Protein AF-A0A212KR25-F1 (afdb_monomer_lite)

Foldseek 3Di:
DDDDDDPPPPDPPPDDDPDDPPPPPPDDDDDDDPDDPVVVVVVVVVLLLVLQVVLCVVQVPDPVCSVVLLVCLQAAEAEEEACLVCLVVVPQLVPDPLSVLVLVLLQNVQSNVVSNDVQTYWYAYQQALDTDGDNDSVVSVVVSRDSGHRHHWPQVSVVVVLVVLVVDPTAYEYEYEEAAFTARDPVRHRCVVVSLVVVVVCVVVVVSLLSYAYFYEYEYPPVVRVVSLVVVAPPGQRYHYHYRPVVVQVLQCVVVVNPDGQGSNLSSSCRRCVSVDVVSVCPNPDPDDDPPDDD

Secondary structure (DSSP, 8-state):
-PPPP-TT---TT------S-TTSS-----------HHHHHHHHHHHHHHHHHHHHHHTT--GGGHHHHGGGGGSEEEEEE--HHHHHHT--GGG-HHHHHHHHHHHHHHHHHHTT-TT-EEEEETTTTEEEEE-SHHHHHHHHTS---S---HHHHHHHHHHHHTT-SS-EEEEEEESS--BSSTT--BTHHHHHHHHHHHHTSHHHHHTEEEEEEE----HHHHHHHHHHTTSSTTEEEEE-HHHHHHHHHHHTTTSSPPPHHHHHHHHHHTTT-HHHHGGG-S---------

Sequence (295 aa):
MMSPLNIRDLDKNGEYPHGYFDDIDNIFETVPLIFDHEEDIKRNEEIKNQKLEKVVQMLGISPRYHNNLKDLWNYKIIALVDDFSFVERNINPSLDPSWSEIQEALILLLYLTHGLDETGLDIHLSSSNRTREMREESQLEGLFNDKGDKGLSLFPSIGSLLEQCERNEEPIILVIFTNRIPCLSEKKVPAGQAFNEYMKDREENLDLLKKLAFNFVVYSEDPNVLSYYRNLHGQFRGMNMREKYLCEKDEVERIFSGNRSLSKGDWLVKILLGGINRHINFIDAVPRTCSCVIS

pLDDT: mean 75.56, std 17.99, range [28.52, 95.31]

Structure (mmCIF, N/CA/C/O backbone):
data_AF-A0A212KR25-F1
#
_entry.id   AF-A0A212KR25-F1
#
loop_
_atom_site.group_PDB
_atom_site.id
_atom_site.type_symbol
_atom_site.label_atom_id
_atom_site.label_alt_id
_atom_site.label_comp_id
_atom_site.label_asym_id
_atom_site.label_entity_id
_atom_site.label_seq_id
_atom_site.pdbx_PDB_ins_code
_atom_site.Cartn_x
_atom_site.Cartn_y
_atom_site.Cartn_z
_atom_site.occupancy
_atom_site.B_iso_or_equiv
_atom_site.auth_seq_id
_atom_site.auth_comp_id
_atom_site.auth_asym_id
_atom_site.auth_atom_id
_atom_site.pdbx_PDB_model_num
ATOM 1 N N . MET A 1 1 ? -38.276 11.264 -3.694 1.00 33.84 1 MET A N 1
ATOM 2 C CA . MET A 1 1 ? -37.664 10.442 -4.759 1.00 33.84 1 MET A CA 1
ATOM 3 C C . MET A 1 1 ? -36.505 11.243 -5.318 1.00 33.84 1 MET A C 1
ATOM 5 O O . MET A 1 1 ? -36.750 12.206 -6.029 1.00 33.84 1 MET A O 1
ATOM 9 N N . MET A 1 2 ? -35.282 10.945 -4.883 1.00 28.81 2 MET A N 1
ATOM 10 C CA . MET A 1 2 ? -34.069 11.608 -5.370 1.00 28.81 2 MET A CA 1
ATOM 11 C C . MET A 1 2 ? -33.435 10.726 -6.443 1.00 28.81 2 MET A C 1
ATOM 13 O O . MET A 1 2 ? -33.265 9.526 -6.232 1.00 28.81 2 MET A O 1
ATOM 17 N N . SER A 1 3 ? -33.169 11.315 -7.605 1.00 28.52 3 SER A N 1
ATOM 18 C CA . SER A 1 3 ? -32.544 10.645 -8.746 1.00 28.52 3 SER A CA 1
ATOM 19 C C . SER A 1 3 ? -31.063 10.346 -8.464 1.00 28.52 3 SER A C 1
ATOM 21 O O . SER A 1 3 ? -30.426 11.133 -7.763 1.00 28.52 3 SER A O 1
ATOM 23 N N . PRO A 1 4 ? -30.486 9.260 -9.011 1.00 31.70 4 PRO A N 1
ATOM 24 C CA . PRO A 1 4 ? -29.066 8.964 -8.842 1.00 31.70 4 PRO A CA 1
ATOM 25 C C . PRO A 1 4 ? -28.204 9.987 -9.593 1.00 31.70 4 PRO A C 1
ATOM 27 O O . PRO A 1 4 ? -28.498 10.326 -10.741 1.00 31.70 4 PRO A O 1
ATOM 30 N N . LEU A 1 5 ? -27.133 10.451 -8.946 1.00 34.81 5 LEU A N 1
ATOM 31 C CA . LEU A 1 5 ? -26.099 11.296 -9.546 1.00 34.81 5 LEU A CA 1
ATOM 32 C C . LEU A 1 5 ? -25.396 10.545 -10.685 1.00 34.81 5 LEU A C 1
ATOM 34 O O . LEU A 1 5 ? -24.880 9.442 -10.509 1.00 34.81 5 LEU A O 1
ATOM 38 N N . ASN A 1 6 ? -25.404 11.157 -11.866 1.00 31.23 6 ASN A N 1
ATOM 39 C CA . ASN A 1 6 ? -24.790 10.642 -13.080 1.00 31.23 6 ASN A CA 1
ATOM 40 C C . ASN A 1 6 ? -23.316 11.079 -13.106 1.00 31.23 6 ASN A C 1
ATOM 42 O O . ASN A 1 6 ? -23.023 12.255 -13.300 1.00 31.23 6 ASN A O 1
ATOM 46 N N . ILE A 1 7 ? -22.388 10.141 -12.904 1.00 37.78 7 ILE A N 1
ATOM 47 C CA . ILE A 1 7 ? -20.927 10.371 -12.880 1.00 37.78 7 ILE A CA 1
ATOM 48 C C . ILE A 1 7 ? -20.393 10.500 -14.323 1.00 37.78 7 ILE A C 1
ATOM 50 O O . ILE A 1 7 ? -19.496 9.781 -14.756 1.00 37.78 7 ILE A O 1
ATOM 54 N N . ARG A 1 8 ? -21.015 11.362 -15.131 1.00 33.22 8 ARG A N 1
ATOM 55 C CA . ARG A 1 8 ? -20.575 11.653 -16.505 1.00 33.22 8 ARG A CA 1
ATOM 56 C C . ARG A 1 8 ? -20.294 13.123 -16.786 1.00 33.22 8 ARG A C 1
ATOM 58 O O . ARG A 1 8 ? -19.792 13.414 -17.865 1.00 33.22 8 ARG A O 1
ATOM 65 N N . ASP A 1 9 ? -20.478 13.997 -15.806 1.00 35.84 9 ASP A N 1
ATOM 66 C CA . ASP A 1 9 ? -20.075 15.397 -15.910 1.00 35.84 9 ASP A CA 1
ATOM 67 C C . ASP A 1 9 ? -18.806 15.628 -15.077 1.00 35.84 9 ASP A C 1
ATOM 69 O O . ASP A 1 9 ? -18.815 16.305 -14.054 1.00 35.84 9 ASP A O 1
ATOM 73 N N . LEU A 1 10 ? -17.703 15.002 -15.505 1.00 38.78 10 LEU A N 1
ATOM 74 C CA . LEU A 1 10 ? -16.368 15.493 -15.169 1.00 38.78 10 LEU A CA 1
ATOM 75 C C . LEU A 1 10 ? -16.131 16.733 -16.032 1.00 38.78 10 LEU A C 1
ATOM 77 O O . LEU A 1 10 ? -16.106 16.652 -17.264 1.00 38.78 10 LEU A O 1
ATOM 81 N N . ASP A 1 11 ? -16.035 17.879 -15.365 1.00 39.19 11 ASP A N 1
ATOM 82 C CA . ASP A 1 11 ? -15.763 19.173 -15.974 1.00 39.19 11 ASP A CA 1
ATOM 83 C C . ASP A 1 11 ? -14.474 19.113 -16.812 1.00 39.19 11 ASP A C 1
ATOM 85 O O . ASP A 1 11 ? -13.485 18.468 -16.456 1.00 39.19 11 ASP A O 1
ATOM 89 N N . LYS A 1 12 ? -14.490 19.801 -17.953 1.00 37.41 12 LYS A N 1
ATOM 90 C CA . LYS A 1 12 ? -13.453 19.784 -18.995 1.00 37.41 12 LYS A CA 1
ATOM 91 C C . LYS A 1 12 ? -12.136 20.451 -18.575 1.00 37.41 12 LYS A C 1
ATOM 93 O O . LYS A 1 12 ? -11.264 20.616 -19.424 1.00 37.41 12 LYS A O 1
ATOM 98 N N . ASN A 1 13 ? -11.981 20.803 -17.301 1.00 38.06 13 ASN A N 1
ATOM 99 C CA . ASN A 1 13 ? -10.850 21.574 -16.792 1.00 38.06 13 ASN A CA 1
ATOM 100 C C . ASN A 1 13 ? -10.003 20.855 -15.730 1.00 38.06 13 ASN A C 1
ATOM 102 O O . ASN A 1 13 ? -9.014 21.427 -15.297 1.00 38.06 13 ASN A O 1
ATOM 106 N N . GLY A 1 14 ? -10.308 19.608 -15.352 1.00 34.78 14 GLY A N 1
ATOM 107 C CA . GLY A 1 14 ? -9.376 18.795 -14.555 1.00 34.78 14 GLY A CA 1
ATOM 108 C C . GLY A 1 14 ? -9.025 19.340 -13.162 1.00 34.78 14 GLY A C 1
ATOM 109 O O . GLY A 1 14 ? -7.977 18.982 -12.635 1.00 34.78 14 GLY A O 1
ATOM 110 N N . GLU A 1 15 ? -9.876 20.170 -12.559 1.00 33.06 15 GLU A N 1
ATOM 111 C CA . GLU A 1 15 ? -9.710 20.628 -11.177 1.00 33.06 15 GLU A CA 1
ATOM 112 C C . GLU A 1 15 ? -10.686 19.885 -10.256 1.00 33.06 15 GLU A C 1
ATOM 114 O O . GLU A 1 15 ? -11.892 19.819 -10.515 1.00 33.06 15 GLU A O 1
ATOM 119 N N . TYR A 1 16 ? -10.154 19.302 -9.181 1.00 43.09 16 TYR A N 1
ATOM 120 C CA . TYR A 1 16 ? -10.958 18.757 -8.093 1.00 43.09 16 TYR A CA 1
ATOM 121 C C . TYR A 1 16 ? -11.584 19.909 -7.290 1.00 43.09 16 TYR A C 1
ATOM 123 O O . TYR A 1 16 ? -10.941 20.943 -7.096 1.00 43.09 16 TYR A O 1
ATOM 131 N N . PRO A 1 17 ? -12.826 19.767 -6.794 1.00 39.72 17 PRO A N 1
ATOM 132 C CA . PRO A 1 17 ? -13.468 20.814 -6.012 1.00 39.72 17 PRO A CA 1
ATOM 133 C C . PRO A 1 17 ? -12.779 20.958 -4.644 1.00 39.72 17 PRO A C 1
ATOM 135 O O . PRO A 1 17 ? -13.084 20.236 -3.696 1.00 39.72 17 PRO A O 1
ATOM 138 N N . HIS A 1 18 ? -11.859 21.918 -4.537 1.00 43.91 18 HIS A N 1
ATOM 139 C CA . HIS A 1 18 ? -11.323 22.413 -3.272 1.00 43.91 18 HIS A CA 1
ATOM 140 C C . HIS A 1 18 ? -12.436 23.131 -2.496 1.00 43.91 18 HIS A C 1
ATOM 142 O O . HIS A 1 18 ? -12.823 24.243 -2.851 1.00 43.91 18 HIS A O 1
ATOM 148 N N . GLY A 1 19 ? -12.980 22.502 -1.451 1.00 39.50 19 GLY A N 1
ATOM 149 C CA . GLY A 1 19 ? -13.949 23.190 -0.589 1.00 39.50 19 GLY A CA 1
ATOM 150 C C . GLY A 1 19 ? -14.683 22.371 0.473 1.00 39.50 19 GLY A C 1
ATOM 151 O O . GLY A 1 19 ? -15.621 22.895 1.056 1.00 39.50 19 GLY A O 1
ATOM 152 N N . TYR A 1 20 ? -14.310 21.115 0.736 1.00 43.53 20 TYR A N 1
ATOM 153 C CA . TYR A 1 20 ? -15.025 20.259 1.703 1.00 43.53 20 TYR A CA 1
ATOM 154 C C . TYR A 1 20 ? -14.330 20.096 3.069 1.00 43.53 20 TYR A C 1
ATOM 156 O O . TYR A 1 20 ? -14.787 19.296 3.883 1.00 43.53 20 TYR A O 1
ATOM 164 N N . PHE A 1 21 ? -13.239 20.822 3.334 1.00 48.41 21 PHE A N 1
ATOM 165 C CA . PHE A 1 21 ? -12.301 20.480 4.416 1.00 48.41 21 PHE A CA 1
ATOM 166 C C . PHE A 1 21 ? -12.407 21.320 5.701 1.00 48.41 21 PHE A C 1
ATOM 168 O O . PHE A 1 21 ? -11.844 20.912 6.709 1.00 48.41 21 PHE A O 1
ATOM 175 N N . ASP A 1 22 ? -13.174 22.412 5.725 1.00 44.78 22 ASP A N 1
ATOM 176 C CA . ASP A 1 22 ? -13.198 23.319 6.891 1.00 44.78 22 ASP A CA 1
ATOM 177 C C . ASP A 1 22 ? -14.145 22.874 8.033 1.00 44.78 22 ASP A C 1
ATOM 179 O O . ASP A 1 22 ? -14.126 23.450 9.121 1.00 44.78 22 ASP A O 1
ATOM 183 N N . ASP A 1 23 ? -14.963 21.834 7.831 1.00 45.88 23 ASP A N 1
ATOM 184 C CA . ASP A 1 23 ? -16.039 21.458 8.769 1.00 45.88 23 ASP A CA 1
ATOM 185 C C . ASP A 1 23 ? -15.675 20.346 9.777 1.00 45.88 23 ASP A C 1
ATOM 187 O O . ASP A 1 23 ? -16.522 19.939 10.578 1.00 45.88 23 ASP A O 1
ATOM 191 N N . ILE A 1 24 ? -14.442 19.823 9.773 1.00 50.44 24 ILE A N 1
ATOM 192 C CA . ILE A 1 24 ? -14.040 18.735 10.694 1.00 50.44 24 ILE A CA 1
ATOM 193 C C . ILE A 1 24 ? -13.494 19.270 12.033 1.00 50.44 24 ILE A C 1
ATOM 195 O O . ILE A 1 24 ? -13.623 18.591 13.052 1.00 50.44 24 ILE A O 1
ATOM 199 N N . ASP A 1 25 ? -12.999 20.509 12.074 1.00 46.12 25 ASP A N 1
ATOM 200 C CA . ASP A 1 25 ? -12.194 21.009 13.201 1.00 46.12 25 ASP A CA 1
ATOM 201 C C . ASP A 1 25 ? -12.978 21.758 14.299 1.00 46.12 25 ASP A C 1
ATOM 203 O O . ASP A 1 25 ? -12.400 22.156 15.309 1.00 46.12 25 ASP A O 1
ATOM 207 N N . ASN A 1 26 ? -14.294 21.957 14.151 1.00 42.78 26 ASN A N 1
ATOM 208 C CA . ASN A 1 26 ? -15.036 22.965 14.933 1.00 42.78 26 ASN A CA 1
ATOM 209 C C . ASN A 1 26 ? -16.017 22.434 15.996 1.00 42.78 26 ASN A C 1
ATOM 211 O O . ASN A 1 26 ? -17.037 23.056 16.297 1.00 42.78 26 ASN A O 1
ATOM 215 N N . ILE A 1 27 ? -15.720 21.299 16.618 1.00 47.97 27 ILE A N 1
ATOM 216 C CA . ILE A 1 27 ? -16.475 20.815 17.779 1.00 47.97 27 ILE A CA 1
ATOM 217 C C . ILE A 1 27 ? -15.454 20.637 18.886 1.00 47.97 27 ILE A C 1
ATOM 219 O O . ILE A 1 27 ? -14.656 19.744 18.718 1.00 47.97 27 ILE A O 1
ATOM 223 N N . PHE A 1 28 ? -15.434 21.469 19.937 1.00 47.16 28 PHE A N 1
ATOM 224 C CA . PHE A 1 28 ? -15.120 21.124 21.344 1.00 47.16 28 PHE A CA 1
ATOM 225 C C . PHE A 1 28 ? -14.917 22.409 22.178 1.00 47.16 28 PHE A C 1
ATOM 227 O O . PHE A 1 28 ? -13.830 22.979 22.220 1.00 47.16 28 PHE A O 1
ATOM 234 N N . GLU A 1 29 ? -15.956 22.831 22.908 1.00 42.91 29 GLU A N 1
ATOM 235 C CA . GLU A 1 29 ? -15.793 23.623 24.137 1.00 42.91 29 GLU A CA 1
ATOM 236 C C . GLU A 1 29 ? -15.745 22.681 25.350 1.00 42.91 29 GLU A C 1
ATOM 238 O O . GLU A 1 29 ? -16.431 21.658 25.413 1.00 42.91 29 GLU A O 1
ATOM 243 N N . THR A 1 30 ? -14.877 23.020 26.299 1.00 47.81 30 THR A N 1
ATOM 244 C CA . THR A 1 30 ? -14.411 22.192 27.412 1.00 47.81 30 THR A CA 1
ATOM 245 C C . THR A 1 30 ? -15.363 22.189 28.611 1.00 47.81 30 THR A C 1
ATOM 247 O O . THR A 1 30 ? -15.704 23.233 29.162 1.00 47.81 30 THR A O 1
ATOM 250 N N . VAL A 1 31 ? -15.700 20.991 29.106 1.00 38.19 31 VAL A N 1
ATOM 251 C CA . VAL A 1 31 ? -16.234 20.769 30.462 1.00 38.19 31 VAL A CA 1
ATOM 252 C C . VAL A 1 31 ? -15.488 19.581 31.078 1.00 38.19 31 VAL A C 1
ATOM 254 O O . VAL A 1 31 ? -15.421 18.528 30.444 1.00 38.19 31 VAL A O 1
ATOM 257 N N . PRO A 1 32 ? -14.914 19.703 32.289 1.00 47.53 32 PRO A N 1
ATOM 258 C CA . PRO A 1 32 ? -14.236 18.590 32.933 1.00 47.53 32 PRO A CA 1
ATOM 259 C C . PRO A 1 32 ? -15.280 17.680 33.589 1.00 47.53 32 PRO A C 1
ATOM 261 O O . PRO A 1 32 ? -15.985 18.097 34.509 1.00 47.53 32 PRO A O 1
ATOM 264 N N . LEU A 1 33 ? -15.379 16.437 33.124 1.00 45.69 33 LEU A N 1
ATOM 265 C CA . LEU A 1 33 ? -16.202 15.402 33.743 1.00 45.69 33 LEU A CA 1
ATOM 266 C C . LEU A 1 33 ? -15.310 14.242 34.182 1.00 45.69 33 LEU A C 1
ATOM 268 O O . LEU A 1 33 ? -14.328 13.895 33.535 1.00 45.69 33 LEU A O 1
ATOM 272 N N . ILE A 1 34 ? -15.639 13.688 35.341 1.00 54.91 34 ILE A N 1
ATOM 273 C CA . ILE A 1 34 ? -15.087 12.433 35.837 1.00 54.91 34 ILE A CA 1
ATOM 274 C C . ILE A 1 34 ? -15.781 11.350 35.004 1.00 54.91 34 ILE A C 1
ATOM 276 O O . ILE A 1 34 ? -16.976 11.133 35.189 1.00 54.91 34 ILE A O 1
ATOM 280 N N . PHE A 1 35 ? -15.074 10.771 34.031 1.00 53.97 35 PHE A N 1
ATOM 281 C CA . PHE A 1 35 ? -15.661 9.873 33.036 1.00 53.97 35 PHE A CA 1
ATOM 282 C C . PHE A 1 35 ? -15.619 8.401 33.464 1.00 53.97 35 PHE A C 1
ATOM 284 O O . PHE A 1 35 ? -14.642 7.925 34.049 1.00 53.97 35 PHE A O 1
ATOM 291 N N . ASP A 1 36 ? -16.707 7.694 33.160 1.00 67.75 36 ASP A N 1
ATOM 292 C CA . ASP A 1 36 ? -16.823 6.243 33.241 1.00 67.75 36 ASP A CA 1
ATOM 293 C C . ASP A 1 36 ? -16.069 5.631 32.047 1.00 67.75 36 ASP A C 1
ATOM 295 O O . ASP A 1 36 ? -16.408 5.879 30.888 1.00 67.75 36 ASP A O 1
ATOM 299 N N . HIS A 1 37 ? -15.006 4.870 32.316 1.00 74.81 37 HIS A N 1
ATOM 300 C CA . HIS A 1 37 ? -14.053 4.397 31.302 1.00 74.81 37 HIS A CA 1
ATOM 301 C C . HIS A 1 37 ? -14.739 3.597 30.170 1.00 74.81 37 HIS A C 1
ATOM 303 O O . HIS A 1 37 ? -14.262 3.585 29.032 1.00 74.81 37 HIS A O 1
ATOM 309 N N . GLU A 1 38 ? -15.865 2.934 30.447 1.00 80.75 38 GLU A N 1
ATOM 310 C CA . GLU A 1 38 ? -16.629 2.199 29.431 1.00 80.75 38 GLU A CA 1
ATOM 311 C C . GLU A 1 38 ? -17.385 3.111 28.454 1.00 80.75 38 GLU A C 1
ATOM 313 O O . GLU A 1 38 ? -17.518 2.770 27.274 1.00 80.75 38 GLU A O 1
ATOM 318 N N . GLU A 1 39 ? -17.881 4.263 28.915 1.00 82.56 39 GLU A N 1
ATOM 319 C CA . GLU A 1 39 ? -18.576 5.228 28.056 1.00 82.56 39 GLU A CA 1
ATOM 320 C C . GLU A 1 39 ? -17.598 5.911 27.097 1.00 82.56 39 GLU A C 1
ATOM 322 O O . GLU A 1 39 ? -17.909 6.071 25.915 1.00 82.56 39 GLU A O 1
ATOM 327 N N . ASP A 1 40 ? -16.384 6.215 27.563 1.00 82.31 40 ASP A N 1
ATOM 328 C CA . ASP A 1 40 ? -15.329 6.802 26.733 1.00 82.31 40 ASP A CA 1
ATOM 329 C C . ASP A 1 40 ? -14.859 5.850 25.629 1.00 82.31 40 ASP A C 1
ATOM 331 O O . ASP A 1 40 ? -14.688 6.268 24.482 1.00 82.31 40 ASP A O 1
ATOM 335 N N . ILE A 1 41 ? -14.693 4.556 25.937 1.00 83.62 41 ILE A N 1
ATOM 336 C CA . ILE A 1 41 ? -14.339 3.547 24.926 1.00 83.62 41 ILE A CA 1
ATOM 337 C C . ILE A 1 41 ? -15.416 3.492 23.839 1.00 83.62 41 ILE A C 1
ATOM 339 O O . ILE A 1 41 ? -15.096 3.600 22.655 1.00 83.62 41 ILE A O 1
ATOM 343 N N . LYS A 1 42 ? -16.693 3.377 24.228 1.00 86.88 42 LYS A N 1
ATOM 344 C CA . LYS A 1 42 ? -17.811 3.309 23.273 1.00 86.88 42 LYS A CA 1
ATOM 345 C C . LYS A 1 42 ? -17.902 4.563 22.414 1.00 86.88 42 LYS A C 1
ATOM 347 O O . LYS A 1 42 ? -18.065 4.464 21.200 1.00 86.88 42 LYS A O 1
ATOM 352 N N . ARG A 1 43 ? -17.753 5.739 23.027 1.00 86.88 43 ARG A N 1
ATOM 353 C CA . ARG A 1 43 ? -17.770 7.019 22.315 1.00 86.88 43 ARG A CA 1
ATOM 354 C C . ARG A 1 43 ? -16.632 7.111 21.299 1.00 86.88 43 ARG A C 1
ATOM 356 O O . ARG A 1 43 ? -16.861 7.532 20.167 1.00 86.88 43 ARG A O 1
ATOM 363 N N . ASN A 1 44 ? -15.426 6.690 21.673 1.00 85.12 44 ASN A N 1
ATOM 364 C CA . ASN A 1 44 ? -14.272 6.688 20.775 1.00 85.12 44 ASN A CA 1
ATOM 365 C C . ASN A 1 44 ? -14.455 5.713 19.605 1.00 85.12 44 ASN A C 1
ATOM 367 O O . ASN A 1 44 ? -14.137 6.055 18.465 1.00 85.12 44 ASN A O 1
ATOM 371 N N . GLU A 1 45 ? -15.002 4.521 19.851 1.00 85.88 45 GLU A N 1
ATOM 372 C CA . GLU A 1 45 ? -15.347 3.578 18.782 1.00 85.88 45 GLU A CA 1
ATOM 373 C C . GLU A 1 45 ? -16.407 4.147 17.835 1.00 85.88 45 GLU A C 1
ATOM 375 O O . GLU A 1 45 ? -16.297 3.990 16.619 1.00 85.88 45 GLU A O 1
ATOM 380 N N . GLU A 1 46 ? -17.426 4.828 18.356 1.00 89.19 46 GLU A N 1
ATOM 381 C CA . GLU A 1 46 ? -18.471 5.447 17.542 1.00 89.19 46 GLU A CA 1
ATOM 382 C C . GLU A 1 46 ? -17.909 6.554 16.641 1.00 89.19 46 GLU A C 1
ATOM 384 O O . GLU A 1 46 ? -18.191 6.568 15.441 1.00 89.19 46 GLU A O 1
ATOM 389 N N . ILE A 1 47 ? -17.022 7.405 17.168 1.00 87.50 47 ILE A N 1
ATOM 390 C CA . ILE A 1 47 ? -16.311 8.423 16.380 1.00 87.50 47 ILE A CA 1
ATOM 391 C C . ILE A 1 47 ? -15.472 7.768 15.273 1.00 87.50 47 ILE A C 1
ATOM 393 O O . ILE A 1 47 ? -15.551 8.186 14.115 1.00 87.50 47 ILE A O 1
ATOM 397 N N . LYS A 1 48 ? -14.702 6.718 15.592 1.00 86.88 48 LYS A N 1
ATOM 398 C CA . LYS A 1 48 ? -13.901 5.981 14.598 1.00 86.88 48 LYS A CA 1
ATOM 399 C C . LYS A 1 48 ? -14.771 5.349 13.512 1.00 86.88 48 LYS A C 1
ATOM 401 O O . LYS A 1 48 ? -14.432 5.431 12.334 1.00 86.88 48 LYS A O 1
ATOM 406 N N . ASN A 1 49 ? -15.909 4.760 13.881 1.00 89.06 49 ASN A N 1
ATOM 407 C CA . ASN A 1 49 ? -16.856 4.193 12.920 1.00 89.06 49 ASN A CA 1
ATOM 408 C C . ASN A 1 49 ? -17.430 5.272 11.990 1.00 89.06 49 ASN A C 1
ATOM 410 O O . ASN A 1 49 ? -17.450 5.071 10.780 1.00 89.06 49 ASN A O 1
ATOM 414 N N . GLN A 1 50 ? -17.831 6.429 12.524 1.00 90.19 50 GLN A N 1
ATOM 415 C CA . GLN A 1 50 ? -18.357 7.535 11.717 1.00 90.19 50 GLN A CA 1
ATOM 416 C C . GLN A 1 50 ? -17.310 8.093 10.742 1.00 90.19 50 GLN A C 1
ATOM 418 O O . GLN A 1 50 ? -17.630 8.359 9.581 1.00 90.19 50 GLN A O 1
ATOM 423 N N . LYS A 1 51 ? -16.054 8.255 11.187 1.00 88.81 51 LYS A N 1
ATOM 424 C CA . LYS A 1 51 ? -14.938 8.666 10.315 1.00 88.81 51 LYS A CA 1
ATOM 425 C C . LYS A 1 51 ? -14.721 7.649 9.190 1.00 88.81 51 LYS A C 1
ATOM 427 O O . LYS A 1 51 ? -14.693 8.027 8.018 1.00 88.81 51 LYS A O 1
ATOM 432 N N . LEU A 1 52 ? -14.655 6.361 9.534 1.00 90.00 52 LEU A N 1
ATOM 433 C CA . LEU A 1 52 ? -14.472 5.282 8.567 1.00 90.00 52 LEU A CA 1
ATOM 434 C C . LEU A 1 52 ? -15.620 5.216 7.548 1.00 90.00 52 LEU A C 1
ATOM 436 O O . LEU A 1 52 ? -15.360 5.093 6.355 1.00 90.00 52 LEU A O 1
ATOM 440 N N . GLU A 1 53 ? -16.876 5.341 7.982 1.00 91.06 53 GLU A N 1
ATOM 441 C CA . GLU A 1 53 ? -18.048 5.320 7.096 1.00 91.06 53 GLU A CA 1
ATOM 442 C C . GLU A 1 53 ? -18.021 6.443 6.054 1.00 91.06 53 GLU A C 1
ATOM 444 O O . GLU A 1 53 ? -18.291 6.189 4.876 1.00 91.06 53 GLU A O 1
ATOM 449 N N . LYS A 1 54 ? -17.652 7.668 6.454 1.00 90.31 54 LYS A N 1
ATOM 450 C CA . LYS A 1 54 ? -17.516 8.804 5.526 1.00 90.31 54 LYS A CA 1
ATOM 451 C C . LYS A 1 54 ? -16.487 8.510 4.435 1.00 90.31 54 LYS A C 1
ATOM 453 O O . LYS A 1 54 ? -16.770 8.675 3.249 1.00 90.31 54 LYS A O 1
ATOM 458 N N . VAL A 1 55 ? -15.313 8.024 4.832 1.00 90.06 55 VAL A N 1
ATOM 459 C CA . VAL A 1 55 ? -14.215 7.708 3.909 1.00 90.06 55 VAL A CA 1
ATOM 460 C C . VAL A 1 55 ? -14.573 6.541 2.990 1.00 90.06 55 VAL A C 1
ATOM 462 O O . VAL A 1 55 ? -14.323 6.582 1.789 1.00 90.06 55 VAL A O 1
ATOM 465 N N . VAL A 1 56 ? -15.233 5.519 3.526 1.00 91.31 56 VAL A N 1
ATOM 466 C CA . VAL A 1 56 ? -15.734 4.366 2.774 1.00 91.31 56 VAL A CA 1
ATOM 467 C C . VAL A 1 56 ? -16.717 4.773 1.677 1.00 91.31 56 VAL A C 1
ATOM 469 O O . VAL A 1 56 ? -16.624 4.268 0.555 1.00 91.31 56 VAL A O 1
ATOM 472 N N . GLN A 1 57 ? -17.639 5.691 1.977 1.00 91.06 57 GLN A N 1
ATOM 473 C CA . GLN A 1 57 ? -18.579 6.225 0.991 1.00 91.06 57 GLN A CA 1
ATOM 474 C C . GLN A 1 57 ? -17.855 7.051 -0.074 1.00 91.06 57 GLN A C 1
ATOM 476 O O . GLN A 1 57 ? -18.082 6.838 -1.265 1.00 91.06 57 GLN A O 1
ATOM 481 N N . MET A 1 58 ? -16.947 7.935 0.346 1.00 91.19 58 MET A N 1
ATOM 482 C CA . MET A 1 58 ? -16.154 8.783 -0.547 1.00 91.19 58 MET A CA 1
ATOM 483 C C . MET A 1 58 ? -15.311 7.962 -1.533 1.00 91.19 58 MET A C 1
ATOM 485 O O . MET A 1 58 ? -15.306 8.238 -2.729 1.00 91.19 58 MET A O 1
ATOM 489 N N . LEU A 1 59 ? -14.635 6.918 -1.047 1.00 91.56 59 LEU A N 1
ATOM 490 C CA . LEU A 1 59 ? -13.782 6.047 -1.860 1.00 91.56 59 LEU A CA 1
ATOM 491 C C . LEU A 1 59 ? -14.576 5.007 -2.673 1.00 91.56 59 LEU A C 1
ATOM 493 O O . LEU A 1 59 ? -13.987 4.233 -3.436 1.00 91.56 59 LEU A O 1
ATOM 497 N N . GLY A 1 60 ? -15.904 4.955 -2.516 1.00 91.25 60 GLY A N 1
ATOM 498 C CA . GLY A 1 60 ? -16.762 3.981 -3.188 1.00 91.25 60 GLY A CA 1
ATOM 499 C C . GLY A 1 60 ? -16.428 2.538 -2.804 1.00 91.25 60 GLY A C 1
ATOM 500 O O . GLY A 1 60 ? -16.426 1.654 -3.666 1.00 91.25 60 GLY A O 1
ATOM 501 N N . ILE A 1 61 ? -16.090 2.298 -1.533 1.00 91.12 61 ILE A N 1
ATOM 502 C CA . ILE A 1 61 ? -15.770 0.962 -1.024 1.00 91.12 61 ILE A CA 1
ATOM 503 C C . ILE A 1 61 ? -17.061 0.156 -0.851 1.00 91.12 61 ILE A C 1
ATOM 505 O O . ILE A 1 61 ? -18.002 0.566 -0.162 1.00 91.12 61 ILE A O 1
ATOM 509 N N . SER A 1 62 ? -17.086 -1.037 -1.444 1.00 89.56 62 SER A N 1
ATOM 510 C CA . SER A 1 62 ? -18.226 -1.946 -1.398 1.00 89.56 62 SER A CA 1
ATOM 511 C C . SER A 1 62 ? -18.618 -2.304 0.046 1.00 89.56 62 SER A C 1
ATOM 513 O O . SER A 1 62 ? -17.743 -2.682 0.833 1.00 89.56 62 SER A O 1
ATOM 515 N N . PRO A 1 63 ? -19.929 -2.349 0.376 1.00 87.00 63 PRO A N 1
ATOM 516 C CA . PRO A 1 63 ? -20.448 -2.733 1.698 1.00 87.00 63 PRO A CA 1
ATOM 517 C C . PRO A 1 63 ? -19.866 -4.014 2.295 1.00 87.00 63 PRO A C 1
ATOM 519 O O . PRO A 1 63 ? -19.678 -4.126 3.503 1.00 87.00 63 PRO A O 1
ATOM 522 N N . ARG A 1 64 ? -19.511 -4.981 1.444 1.00 85.75 64 ARG A N 1
ATOM 523 C CA . ARG A 1 64 ? -18.912 -6.252 1.875 1.00 85.75 64 ARG A CA 1
ATOM 524 C C . ARG A 1 64 ? -17.585 -6.106 2.628 1.00 85.75 64 ARG A C 1
ATOM 526 O O . ARG A 1 64 ? -17.209 -7.043 3.316 1.00 85.75 64 ARG A O 1
ATOM 533 N N . TYR A 1 65 ? -16.868 -4.994 2.456 1.00 88.50 65 TYR A N 1
ATOM 534 C CA . TYR A 1 65 ? -15.549 -4.776 3.054 1.00 88.50 65 TYR A CA 1
ATOM 535 C C . TYR A 1 65 ? -15.591 -3.942 4.335 1.00 88.50 65 TYR A C 1
ATOM 537 O O . TYR A 1 65 ? -14.582 -3.855 5.028 1.00 88.50 65 TYR A O 1
ATOM 545 N N . HIS A 1 66 ? -16.739 -3.347 4.675 1.00 88.38 66 HIS A N 1
ATOM 546 C CA . HIS A 1 66 ? -16.848 -2.371 5.768 1.00 88.38 66 HIS A CA 1
ATOM 547 C C . HIS A 1 66 ? -16.401 -2.951 7.110 1.00 88.38 66 HIS A C 1
ATOM 549 O O . HIS A 1 66 ? -15.625 -2.331 7.828 1.00 88.38 66 HIS A O 1
ATOM 555 N N . ASN A 1 6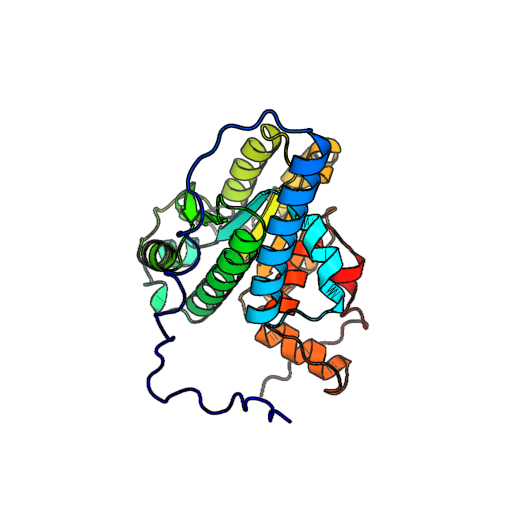7 ? -16.819 -4.181 7.415 1.00 87.12 67 ASN A N 1
ATOM 556 C CA . ASN A 1 67 ? -16.412 -4.846 8.653 1.00 87.12 67 ASN A CA 1
ATOM 557 C C . ASN A 1 67 ? -14.927 -5.218 8.657 1.00 87.12 67 ASN A C 1
ATOM 559 O O . ASN A 1 67 ? -14.293 -5.142 9.702 1.00 87.12 67 ASN A O 1
ATOM 563 N N . ASN A 1 68 ? -14.364 -5.591 7.505 1.00 90.62 68 ASN A N 1
ATOM 564 C CA . ASN A 1 68 ? -12.958 -5.979 7.419 1.00 90.62 68 ASN A CA 1
ATOM 565 C C . ASN A 1 68 ? -12.007 -4.786 7.544 1.00 90.62 68 ASN A C 1
ATOM 567 O O . ASN A 1 68 ? -10.879 -4.951 7.986 1.00 90.62 68 ASN A O 1
ATOM 571 N N . LEU A 1 69 ? -12.446 -3.578 7.186 1.00 91.06 69 LEU A N 1
ATOM 572 C CA . LEU A 1 69 ? -11.634 -2.372 7.353 1.00 91.06 69 LEU A CA 1
ATOM 573 C C . LEU A 1 69 ? -11.315 -2.062 8.818 1.00 91.06 69 LEU A C 1
ATOM 575 O O . LEU A 1 69 ? -10.277 -1.468 9.090 1.00 91.06 69 LEU A O 1
ATOM 579 N N . LYS A 1 70 ? -12.148 -2.514 9.762 1.00 90.31 70 LYS A N 1
ATOM 580 C CA . LYS A 1 70 ? -11.887 -2.367 11.202 1.00 90.31 70 LYS A CA 1
ATOM 581 C C . LYS A 1 70 ? -10.651 -3.143 11.656 1.00 90.31 70 LYS A C 1
ATOM 583 O O . LYS A 1 70 ? -10.021 -2.754 12.634 1.00 90.31 70 LYS A O 1
ATOM 588 N N . ASP A 1 71 ? -10.258 -4.187 10.919 1.00 89.38 71 ASP A N 1
ATOM 589 C CA . ASP A 1 71 ? -9.029 -4.934 11.199 1.00 89.38 71 ASP A CA 1
ATOM 590 C C . ASP A 1 71 ? -7.794 -4.021 11.107 1.00 89.38 71 ASP A C 1
ATOM 592 O O . ASP A 1 71 ? -6.820 -4.248 11.823 1.00 89.38 71 ASP A O 1
ATOM 596 N N . LEU A 1 72 ? -7.850 -2.965 10.281 1.00 91.00 72 LEU A N 1
ATOM 597 C CA . LEU A 1 72 ? -6.751 -2.018 10.069 1.00 91.00 72 LEU A CA 1
ATOM 598 C C . LEU A 1 72 ? -6.478 -1.108 11.269 1.00 91.00 72 LEU A C 1
ATOM 600 O O . LEU A 1 72 ? -5.374 -0.591 11.363 1.00 91.00 72 LEU A O 1
ATOM 604 N N . TRP A 1 73 ? -7.416 -0.943 12.210 1.00 89.00 73 TRP A N 1
ATOM 605 C CA . TRP A 1 73 ? -7.192 -0.113 13.406 1.00 89.00 73 TRP A CA 1
ATOM 606 C C . TRP A 1 73 ? -6.064 -0.619 14.307 1.00 89.00 73 TRP A C 1
ATOM 608 O O . TRP A 1 73 ? -5.583 0.123 15.155 1.00 89.00 73 TRP A O 1
ATOM 618 N N . ASN A 1 74 ? -5.663 -1.880 14.141 1.00 88.56 74 ASN A N 1
ATOM 619 C CA . ASN A 1 74 ? -4.592 -2.503 14.913 1.00 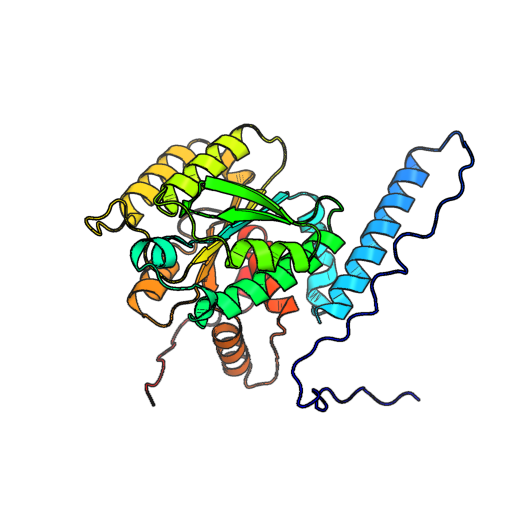88.56 74 ASN A CA 1
ATOM 620 C C . ASN A 1 74 ? -3.260 -2.539 14.153 1.00 88.56 74 ASN A C 1
ATOM 622 O O . ASN A 1 74 ? -2.354 -3.259 14.570 1.00 88.56 74 ASN A O 1
ATOM 626 N N . TYR A 1 75 ? -3.160 -1.852 13.012 1.00 90.69 75 TYR A N 1
ATOM 627 C CA . TYR A 1 75 ? -1.965 -1.854 12.180 1.00 90.69 75 TYR A CA 1
ATOM 628 C C . TYR A 1 75 ? -1.499 -0.437 11.891 1.00 90.69 75 TYR A C 1
ATOM 630 O O . TYR A 1 75 ? -2.269 0.411 11.446 1.00 90.69 75 TYR A O 1
ATOM 638 N N . LYS A 1 76 ? -0.192 -0.234 12.003 1.00 90.94 76 LYS A N 1
ATOM 639 C CA . LYS 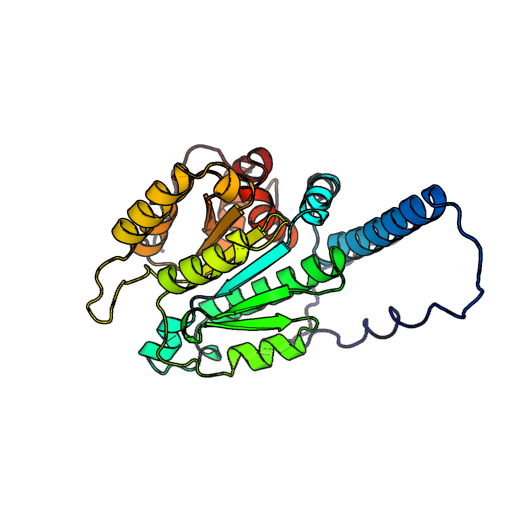A 1 76 ? 0.479 0.918 11.426 1.00 90.94 76 LYS A CA 1
ATOM 640 C C . LYS A 1 76 ? 0.677 0.696 9.926 1.00 90.94 76 LYS A C 1
ATOM 642 O O . LYS A 1 76 ? 1.282 -0.291 9.505 1.00 90.94 76 LYS A O 1
ATOM 647 N N . ILE A 1 77 ? 0.172 1.610 9.104 1.00 93.00 77 ILE A N 1
ATOM 648 C CA . ILE A 1 77 ? 0.281 1.524 7.643 1.00 93.00 77 ILE A CA 1
ATOM 649 C C . ILE A 1 77 ? 1.437 2.408 7.176 1.00 93.00 77 ILE A C 1
ATOM 651 O O . ILE A 1 77 ? 1.477 3.598 7.474 1.00 93.00 77 ILE A O 1
ATOM 655 N N . ILE A 1 78 ? 2.373 1.820 6.432 1.00 93.38 78 ILE A N 1
ATOM 656 C CA . ILE A 1 78 ? 3.541 2.511 5.878 1.00 93.38 78 ILE A CA 1
ATOM 657 C C . ILE A 1 78 ? 3.559 2.292 4.368 1.00 93.38 78 ILE A C 1
ATOM 659 O O . ILE A 1 78 ? 3.471 1.156 3.899 1.00 93.38 78 ILE A O 1
ATOM 663 N N . ALA A 1 79 ? 3.713 3.366 3.600 1.00 95.06 79 ALA A N 1
ATOM 664 C CA . ALA A 1 79 ? 3.952 3.299 2.167 1.00 95.06 79 ALA A CA 1
ATOM 665 C C . ALA A 1 79 ? 5.454 3.406 1.878 1.00 95.06 79 ALA A C 1
ATOM 667 O O . ALA A 1 79 ? 6.103 4.357 2.292 1.00 95.06 79 ALA A O 1
ATOM 668 N N . LEU A 1 80 ? 6.014 2.457 1.137 1.00 93.25 80 LEU A N 1
ATOM 669 C CA . LEU A 1 80 ? 7.370 2.506 0.597 1.00 93.25 80 LEU A CA 1
ATOM 670 C C . LEU A 1 80 ? 7.292 2.705 -0.912 1.00 93.25 80 LEU A C 1
ATOM 672 O O . LEU A 1 80 ? 6.707 1.884 -1.610 1.00 93.25 80 LEU A O 1
ATOM 676 N N . VAL A 1 81 ? 7.906 3.762 -1.428 1.00 91.31 81 VAL A N 1
ATOM 677 C CA . VAL A 1 81 ? 7.901 4.084 -2.857 1.00 91.31 81 VAL A CA 1
ATOM 678 C C . VAL A 1 81 ? 9.300 3.884 -3.441 1.00 91.31 81 VAL A C 1
ATOM 680 O O . VAL A 1 81 ? 10.265 4.505 -2.991 1.00 91.31 81 VAL A O 1
ATOM 683 N N . ASP A 1 82 ? 9.415 3.008 -4.443 1.00 87.75 82 ASP A N 1
ATOM 684 C CA . ASP A 1 82 ? 10.637 2.800 -5.231 1.00 87.75 82 ASP A CA 1
ATOM 685 C C . ASP A 1 82 ? 10.805 3.931 -6.252 1.00 87.75 82 ASP A C 1
ATOM 687 O O . ASP A 1 82 ? 10.323 3.871 -7.381 1.00 87.75 82 ASP A O 1
ATOM 691 N N . ASP A 1 83 ? 11.493 4.984 -5.830 1.00 81.44 83 ASP A N 1
ATOM 692 C CA . ASP A 1 83 ? 11.785 6.197 -6.593 1.00 81.44 83 ASP A CA 1
ATOM 693 C C . ASP A 1 83 ? 13.165 6.174 -7.280 1.00 81.44 83 ASP A C 1
ATOM 695 O O . ASP A 1 83 ? 13.547 7.096 -8.007 1.00 81.44 83 ASP A O 1
ATOM 699 N N . PHE A 1 84 ? 13.944 5.111 -7.088 1.00 71.38 84 PHE A N 1
ATOM 700 C CA . PHE A 1 84 ? 15.350 5.099 -7.481 1.00 71.38 84 PHE A CA 1
ATOM 701 C C . PHE A 1 84 ? 15.557 5.130 -9.007 1.00 71.38 84 PHE A C 1
ATOM 703 O O . PHE A 1 84 ? 16.582 5.632 -9.465 1.00 71.38 84 PHE A O 1
ATOM 710 N N . SER A 1 85 ? 14.603 4.682 -9.835 1.00 65.00 85 SER A N 1
ATOM 711 C CA . SER A 1 85 ? 14.716 4.839 -11.298 1.00 65.00 85 SER A CA 1
ATOM 712 C C . SER A 1 85 ? 14.742 6.300 -11.750 1.00 65.00 85 SER A C 1
ATOM 714 O O . SER A 1 85 ? 15.386 6.614 -12.754 1.00 65.00 85 SER A O 1
ATOM 716 N N . PHE A 1 86 ? 14.067 7.191 -11.025 1.00 63.06 86 PHE A N 1
ATOM 717 C CA . PHE A 1 86 ? 14.049 8.619 -11.338 1.00 63.06 86 PHE A CA 1
ATOM 718 C C . PHE A 1 86 ? 15.376 9.271 -10.984 1.00 63.06 86 PHE A C 1
ATOM 720 O O . PHE A 1 86 ? 15.917 10.042 -11.778 1.00 63.06 86 PHE A O 1
ATOM 727 N N . VAL A 1 87 ? 15.942 8.872 -9.845 1.00 60.25 87 VAL A N 1
ATOM 728 C CA . VAL A 1 87 ? 17.273 9.295 -9.409 1.00 60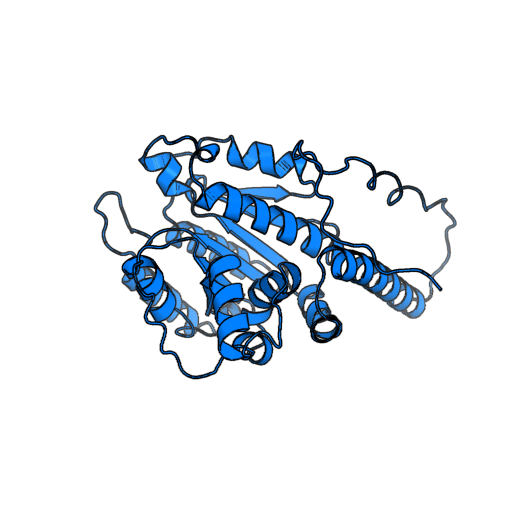.25 87 VAL A CA 1
ATOM 729 C C . VAL A 1 87 ? 18.349 8.810 -10.385 1.00 60.25 87 VAL A C 1
ATOM 731 O O . VAL A 1 87 ? 19.186 9.598 -10.821 1.00 60.25 87 VAL A O 1
ATOM 734 N N . GLU A 1 88 ? 18.309 7.536 -10.791 1.00 64.31 88 GLU A N 1
ATOM 735 C CA . GLU A 1 88 ? 19.296 6.946 -11.706 1.00 64.31 88 GLU A CA 1
ATOM 736 C C . GLU A 1 88 ? 19.271 7.611 -13.088 1.00 64.31 88 GLU A C 1
ATOM 738 O O . GLU A 1 88 ? 20.320 7.908 -13.663 1.00 64.31 88 GLU A O 1
ATOM 743 N N . ARG A 1 89 ? 18.073 7.864 -13.626 1.00 63.03 89 ARG A N 1
ATOM 744 C CA . ARG A 1 89 ? 17.902 8.423 -14.974 1.00 63.03 89 ARG A CA 1
ATOM 745 C C . ARG A 1 89 ? 17.875 9.955 -14.995 1.00 63.03 89 ARG A C 1
ATOM 747 O O . ARG A 1 89 ? 17.813 10.530 -16.079 1.00 63.03 89 ARG A O 1
ATOM 754 N N . ASN A 1 90 ? 17.913 10.611 -13.830 1.00 65.06 90 ASN A N 1
ATOM 755 C CA . ASN A 1 90 ? 17.694 12.054 -13.662 1.00 65.06 90 ASN A CA 1
ATOM 756 C C . ASN A 1 90 ? 16.428 12.546 -14.400 1.00 65.06 90 ASN A C 1
ATOM 758 O O . ASN A 1 90 ? 16.406 13.637 -14.977 1.00 65.06 90 ASN A O 1
ATOM 762 N N . ILE A 1 91 ? 15.387 11.711 -14.421 1.00 66.19 91 ILE A N 1
ATOM 763 C CA . ILE A 1 91 ? 14.105 12.013 -15.064 1.00 66.19 91 ILE A CA 1
ATOM 764 C C . ILE A 1 91 ? 13.229 12.737 -14.050 1.00 66.19 91 ILE A C 1
ATOM 766 O O . ILE A 1 91 ? 13.218 12.374 -12.876 1.00 66.19 91 ILE A O 1
ATOM 770 N N . ASN A 1 92 ? 12.499 13.758 -14.503 1.00 65.88 92 ASN A N 1
ATOM 771 C CA . ASN A 1 92 ? 11.455 14.364 -13.687 1.00 65.88 92 ASN A CA 1
ATOM 772 C C . ASN A 1 92 ? 10.333 13.330 -13.474 1.00 65.88 92 ASN A C 1
ATOM 774 O O . ASN A 1 92 ? 9.726 12.931 -14.473 1.00 65.88 92 ASN A O 1
ATOM 778 N N . PRO A 1 93 ? 10.053 12.901 -12.230 1.00 65.44 93 PRO A N 1
ATOM 779 C CA . PRO A 1 93 ? 9.032 11.895 -11.960 1.00 65.44 93 PRO A CA 1
ATOM 780 C C . PRO A 1 93 ? 7.653 12.256 -12.523 1.00 65.44 93 PRO A C 1
ATOM 782 O O . PRO A 1 93 ? 6.931 11.376 -12.975 1.00 65.44 93 PRO A O 1
ATOM 785 N N . SER A 1 94 ? 7.319 13.550 -12.612 1.00 66.56 94 SER A N 1
ATOM 786 C CA . SER A 1 94 ? 6.039 14.011 -13.170 1.00 66.56 94 SER A CA 1
ATOM 787 C C . SER A 1 94 ? 5.827 13.693 -14.657 1.00 66.56 94 SER A C 1
ATOM 789 O O . SER A 1 94 ? 4.719 13.851 -15.164 1.00 66.56 94 SER A O 1
ATOM 791 N N . LEU A 1 95 ? 6.871 13.256 -15.370 1.00 69.12 95 LEU A N 1
ATOM 792 C CA . LEU A 1 95 ? 6.799 12.866 -16.780 1.00 69.12 95 LEU A CA 1
ATOM 793 C C . LEU A 1 95 ? 6.585 11.358 -16.983 1.00 69.12 95 LEU A C 1
ATOM 795 O O . LEU A 1 95 ? 6.420 10.930 -18.125 1.00 69.12 95 LEU A O 1
ATOM 799 N N . ASP A 1 96 ? 6.613 10.550 -15.921 1.00 71.81 96 ASP A N 1
ATOM 800 C CA . ASP A 1 96 ? 6.375 9.106 -15.995 1.00 71.81 96 ASP A CA 1
ATOM 801 C C . ASP A 1 96 ? 4.915 8.788 -15.624 1.00 71.81 96 ASP A C 1
ATOM 803 O O . ASP A 1 96 ? 4.500 9.066 -14.497 1.00 71.81 96 ASP A O 1
ATOM 807 N N . PRO A 1 97 ? 4.121 8.185 -16.529 1.00 72.44 97 PRO A N 1
ATOM 808 C CA . PRO A 1 97 ? 2.730 7.822 -16.249 1.00 72.44 97 PRO A CA 1
ATOM 809 C C . PRO A 1 97 ? 2.566 6.885 -15.049 1.00 72.44 97 PRO A C 1
ATOM 811 O O . PRO A 1 97 ? 1.571 6.956 -14.340 1.00 72.44 97 PRO A O 1
ATOM 814 N N . SER A 1 98 ? 3.555 6.031 -14.777 1.00 77.81 98 SER A N 1
ATOM 815 C CA . SER A 1 98 ? 3.525 5.137 -13.613 1.00 77.81 98 SER A CA 1
ATOM 816 C C . SER A 1 98 ? 3.551 5.939 -12.310 1.00 77.81 98 SER A C 1
ATOM 818 O O . SER A 1 98 ? 3.036 5.499 -11.286 1.00 77.81 98 SER A O 1
ATOM 820 N N . TRP A 1 99 ? 4.170 7.120 -12.336 1.00 79.62 99 TRP A N 1
ATOM 821 C CA . TRP A 1 99 ? 4.326 7.975 -11.171 1.00 79.62 99 TRP A CA 1
ATOM 822 C C . TRP A 1 99 ? 3.055 8.736 -10.820 1.00 79.62 99 TRP A C 1
ATOM 824 O O . TRP A 1 99 ? 2.719 8.835 -9.644 1.00 79.62 99 TRP A O 1
ATOM 834 N N . SER A 1 100 ? 2.311 9.211 -11.822 1.00 82.44 100 SER A N 1
ATOM 835 C CA . SER A 1 100 ? 0.996 9.811 -11.580 1.00 82.44 100 SER A CA 1
ATOM 836 C C . SER A 1 100 ? 0.002 8.780 -11.042 1.00 82.44 100 SER A C 1
ATOM 838 O O . SER A 1 100 ? -0.773 9.093 -10.140 1.00 82.44 100 SER A O 1
ATOM 840 N N . GLU A 1 101 ? 0.063 7.532 -11.518 1.00 86.19 101 GLU A N 1
ATOM 841 C CA . GLU A 1 101 ? -0.747 6.439 -10.970 1.00 86.19 101 GLU A CA 1
ATOM 842 C C . GLU A 1 101 ? -0.356 6.099 -9.515 1.00 86.19 101 GLU A C 1
ATOM 844 O O . GLU A 1 101 ? -1.232 5.889 -8.673 1.00 86.19 101 GLU A O 1
ATOM 849 N N . ILE A 1 102 ? 0.944 6.091 -9.186 1.00 89.88 102 ILE A N 1
ATOM 850 C CA . ILE A 1 102 ? 1.421 5.926 -7.802 1.00 89.88 102 ILE A CA 1
ATOM 851 C C . ILE A 1 102 ? 0.948 7.086 -6.920 1.00 89.88 102 ILE A C 1
ATOM 853 O O . ILE A 1 102 ? 0.464 6.841 -5.816 1.00 89.88 102 ILE A O 1
ATOM 857 N N . GLN A 1 103 ? 1.055 8.331 -7.393 1.00 89.06 103 GLN A N 1
ATOM 858 C CA . GLN A 1 103 ? 0.569 9.514 -6.682 1.00 89.06 103 GLN A CA 1
ATOM 859 C C . GLN A 1 103 ? -0.920 9.401 -6.373 1.00 89.06 103 GLN A C 1
ATOM 861 O O . GLN A 1 103 ? -1.312 9.575 -5.221 1.00 89.06 103 GLN A O 1
ATOM 866 N N . GLU A 1 104 ? -1.736 9.044 -7.363 1.00 90.12 104 GLU A N 1
ATOM 867 C CA . GLU A 1 104 ? -3.163 8.827 -7.148 1.00 90.12 104 GLU A CA 1
ATOM 868 C C . GLU A 1 104 ? -3.414 7.747 -6.086 1.00 90.12 104 GLU A C 1
ATOM 870 O O . GLU A 1 104 ? -4.224 7.936 -5.179 1.00 90.12 104 GLU A O 1
ATOM 875 N N . ALA A 1 105 ? -2.691 6.628 -6.139 1.00 93.38 105 ALA A N 1
ATOM 876 C CA . ALA A 1 105 ? -2.846 5.575 -5.145 1.00 93.38 105 ALA A CA 1
ATOM 877 C C . ALA A 1 105 ? -2.417 6.006 -3.733 1.00 93.38 105 ALA A C 1
ATOM 879 O O . ALA A 1 105 ? -3.070 5.613 -2.7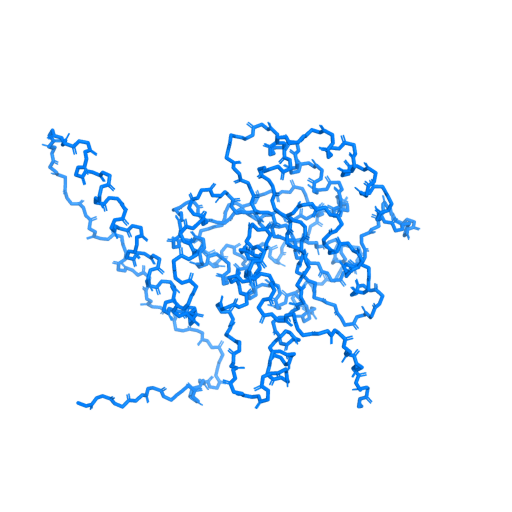66 1.00 93.38 105 ALA A O 1
ATOM 880 N N . LEU A 1 106 ? -1.366 6.822 -3.600 1.00 93.81 106 LEU A N 1
ATOM 881 C CA . LEU A 1 106 ? -0.947 7.389 -2.315 1.00 93.81 106 LEU A CA 1
ATOM 882 C C . LEU A 1 106 ? -1.972 8.382 -1.763 1.00 93.81 106 LEU A C 1
ATOM 884 O O . LEU A 1 106 ? -2.213 8.368 -0.561 1.00 93.81 106 LEU A O 1
ATOM 888 N N . ILE A 1 107 ? -2.609 9.187 -2.616 1.00 92.75 107 ILE A N 1
ATOM 889 C CA . ILE A 1 107 ? -3.697 10.094 -2.219 1.00 92.75 107 ILE A CA 1
ATOM 890 C C . ILE A 1 107 ? -4.876 9.289 -1.660 1.00 92.75 107 ILE A C 1
ATOM 892 O O . ILE A 1 107 ? -5.357 9.556 -0.561 1.00 92.75 107 ILE A O 1
ATOM 896 N N . LEU A 1 108 ? -5.309 8.246 -2.374 1.00 93.50 108 LEU A N 1
ATOM 897 C CA . LEU A 1 108 ? -6.389 7.372 -1.905 1.00 93.50 108 LEU A CA 1
ATOM 898 C C . LEU A 1 108 ? -6.018 6.661 -0.600 1.00 93.50 108 LEU A C 1
ATOM 900 O O . LEU A 1 108 ? -6.864 6.511 0.283 1.00 93.50 108 LEU A O 1
ATOM 904 N N . LEU A 1 109 ? -4.760 6.229 -0.478 1.00 94.81 109 LEU A N 1
ATOM 905 C CA . LEU A 1 109 ? -4.249 5.604 0.733 1.00 94.81 109 LEU A CA 1
ATOM 906 C C . LEU A 1 109 ? -4.258 6.581 1.910 1.00 94.81 109 LEU A C 1
ATOM 908 O O . LEU A 1 109 ? -4.753 6.210 2.966 1.00 94.81 109 LEU A O 1
ATOM 912 N N . LEU A 1 110 ? -3.792 7.816 1.711 1.00 93.50 110 LEU A N 1
ATOM 913 C CA . LEU A 1 110 ? -3.816 8.881 2.713 1.00 93.50 110 LEU A CA 1
ATOM 914 C C . LEU A 1 110 ? -5.244 9.167 3.193 1.00 93.50 110 LEU A C 1
ATOM 916 O O . LEU A 1 110 ? -5.492 9.241 4.394 1.00 93.50 110 LEU A O 1
ATOM 920 N N . TYR A 1 111 ? -6.204 9.262 2.271 1.00 91.19 111 TYR A N 1
ATOM 921 C CA . TYR A 1 111 ? -7.609 9.436 2.636 1.00 91.19 111 TYR A CA 1
ATOM 922 C C . TYR A 1 111 ? -8.144 8.275 3.474 1.00 91.19 111 TYR A C 1
ATOM 924 O O . TYR A 1 111 ? -8.878 8.493 4.440 1.00 91.19 111 TYR A O 1
ATOM 932 N N . LEU A 1 112 ? -7.775 7.041 3.123 1.00 91.81 112 LEU A N 1
ATOM 933 C CA . LEU A 1 112 ? -8.181 5.875 3.894 1.00 91.81 112 LEU A CA 1
ATOM 934 C C . LEU A 1 112 ? -7.536 5.846 5.280 1.00 91.81 112 LEU A C 1
ATOM 936 O O . LEU A 1 112 ? -8.241 5.591 6.255 1.00 91.81 112 LEU A O 1
ATOM 940 N N . THR A 1 113 ? -6.234 6.123 5.388 1.00 91.00 113 THR A N 1
ATOM 941 C CA . THR A 1 113 ? -5.543 6.123 6.683 1.00 91.00 113 THR A CA 1
ATOM 942 C C . THR A 1 113 ? -6.036 7.238 7.591 1.00 91.00 113 THR A C 1
ATOM 944 O O . THR A 1 113 ? -6.240 6.967 8.764 1.00 91.00 113 THR A O 1
ATOM 947 N N . HIS A 1 114 ? -6.368 8.419 7.065 1.00 87.44 114 HIS A N 1
ATOM 948 C CA . HIS A 1 114 ? -6.972 9.501 7.852 1.00 87.44 114 HIS A CA 1
ATOM 949 C C . HIS A 1 114 ? -8.333 9.112 8.469 1.00 87.44 114 HIS A C 1
ATOM 951 O O . HIS A 1 114 ? -8.719 9.585 9.538 1.00 87.44 114 HIS A O 1
ATOM 957 N N . GLY A 1 115 ? -9.074 8.210 7.815 1.00 85.00 115 GLY A N 1
ATOM 958 C CA . GLY A 1 115 ? -10.300 7.627 8.370 1.00 85.00 115 GLY A CA 1
ATOM 959 C C . GLY A 1 115 ? -10.065 6.579 9.465 1.00 85.00 115 GLY A C 1
ATOM 960 O O . GLY A 1 115 ? -11.001 6.248 10.196 1.00 85.00 115 GLY A O 1
ATOM 961 N N . LEU A 1 116 ? -8.848 6.039 9.569 1.00 85.56 116 LEU A N 1
ATOM 962 C CA . LEU A 1 116 ? -8.462 4.974 10.501 1.00 85.56 116 LEU A CA 1
ATOM 963 C C . LEU A 1 116 ? -7.669 5.504 11.704 1.00 85.56 116 LEU A C 1
ATOM 965 O O . LEU A 1 116 ? -7.871 5.016 12.817 1.00 85.56 116 LEU A O 1
ATOM 969 N N . ASP A 1 117 ? -6.799 6.485 11.473 1.00 77.19 117 ASP A N 1
ATOM 970 C CA . ASP A 1 117 ? -5.891 7.092 12.441 1.00 77.19 117 ASP A CA 1
ATOM 971 C C . ASP A 1 117 ? -5.679 8.588 12.133 1.00 77.19 117 ASP A C 1
ATOM 973 O O . ASP A 1 117 ? -5.647 9.015 10.980 1.00 77.19 117 ASP A O 1
ATOM 977 N N . GLU A 1 118 ? -5.514 9.393 13.178 1.00 73.94 118 GLU A N 1
ATOM 978 C CA . GLU A 1 118 ? -5.274 10.837 13.085 1.00 73.94 118 GLU A CA 1
ATOM 979 C C . GLU A 1 118 ? -3.817 11.170 12.729 1.00 73.94 118 GLU A C 1
ATOM 981 O O . GLU A 1 118 ? -3.528 12.294 12.318 1.00 73.94 118 GLU A O 1
ATOM 986 N N . THR A 1 119 ? -2.897 10.205 12.853 1.00 81.62 119 THR A N 1
ATOM 987 C CA . THR A 1 119 ? -1.475 10.404 12.519 1.00 81.62 119 THR A CA 1
ATOM 988 C C . THR A 1 119 ? -1.217 10.519 11.011 1.00 81.62 119 THR A C 1
ATOM 990 O O . THR A 1 119 ? -0.240 11.140 10.599 1.00 81.62 119 THR A O 1
ATOM 993 N N . GLY A 1 120 ? -2.123 10.009 10.170 1.00 86.69 120 GLY A N 1
ATOM 994 C CA . GLY A 1 120 ? -2.014 10.091 8.714 1.00 86.69 120 GLY A CA 1
ATOM 995 C C . GLY A 1 120 ? -1.311 8.883 8.086 1.00 86.69 120 GLY A C 1
ATOM 996 O O . GLY A 1 120 ? -1.634 7.737 8.392 1.00 86.69 120 GLY A O 1
ATOM 997 N N . LEU A 1 121 ? -0.429 9.120 7.114 1.00 92.69 121 LEU A N 1
ATOM 998 C CA . LEU A 1 121 ? 0.294 8.087 6.367 1.00 92.69 121 LEU A CA 1
ATOM 999 C C . LEU A 1 121 ? 1.802 8.341 6.408 1.00 92.69 121 LEU A C 1
ATOM 1001 O O . LEU A 1 121 ? 2.281 9.359 5.912 1.00 92.69 121 LEU A O 1
ATOM 1005 N N . ASP A 1 122 ? 2.560 7.363 6.897 1.00 92.56 122 ASP A N 1
ATOM 1006 C CA . ASP A 1 122 ? 4.016 7.376 6.784 1.00 92.56 122 ASP A CA 1
ATOM 1007 C C . ASP A 1 122 ? 4.439 6.944 5.378 1.00 92.56 122 ASP A C 1
ATOM 1009 O O . ASP A 1 122 ? 4.180 5.812 4.959 1.00 92.56 122 ASP A O 1
ATOM 1013 N N . ILE A 1 123 ? 5.131 7.827 4.656 1.00 92.62 123 ILE A N 1
ATOM 1014 C CA . ILE A 1 123 ? 5.672 7.540 3.326 1.00 92.62 123 ILE A CA 1
ATOM 1015 C C . ILE A 1 123 ? 7.192 7.548 3.358 1.00 92.62 123 ILE A C 1
ATOM 1017 O O . ILE A 1 123 ? 7.830 8.541 3.703 1.00 92.62 123 ILE A O 1
ATOM 1021 N N . HIS A 1 124 ? 7.775 6.432 2.947 1.00 90.62 124 HIS A N 1
ATOM 1022 C CA . HIS A 1 124 ? 9.200 6.217 2.829 1.00 90.62 124 HIS A CA 1
ATOM 1023 C C . HIS A 1 124 ? 9.610 6.172 1.357 1.00 90.62 124 HIS A C 1
ATOM 1025 O O . HIS A 1 124 ? 9.049 5.409 0.571 1.00 90.62 124 HIS A O 1
ATOM 1031 N N . LEU A 1 125 ? 10.615 6.957 0.978 1.00 87.25 125 LEU A N 1
ATOM 1032 C CA . LEU A 1 125 ? 11.214 6.886 -0.357 1.00 87.25 125 LEU A CA 1
ATOM 1033 C C . LEU A 1 125 ? 12.466 6.014 -0.322 1.00 87.25 125 LEU A C 1
ATOM 1035 O O . LEU A 1 125 ? 13.370 6.261 0.480 1.00 87.25 125 LEU A O 1
ATOM 1039 N N . SER A 1 126 ? 12.543 5.025 -1.214 1.00 85.06 126 SER A N 1
ATOM 1040 C CA . SER A 1 126 ? 13.644 4.057 -1.235 1.00 85.06 126 SER A CA 1
ATOM 1041 C C . SER A 1 126 ? 15.021 4.722 -1.350 1.00 85.06 126 SER A C 1
ATOM 1043 O O . SER A 1 126 ? 15.941 4.379 -0.606 1.00 85.06 126 SER A O 1
ATOM 1045 N N . SER A 1 127 ? 15.139 5.727 -2.221 1.00 77.69 127 SER A N 1
ATOM 1046 C CA . SER A 1 127 ? 16.405 6.349 -2.588 1.00 77.69 127 SER A CA 1
ATOM 1047 C C . SER A 1 127 ? 16.942 7.284 -1.511 1.00 77.69 127 SER A C 1
ATOM 1049 O O . SER A 1 127 ? 18.149 7.388 -1.344 1.00 77.69 127 SER A O 1
ATOM 1051 N N . SER A 1 128 ? 16.081 7.942 -0.736 1.00 71.38 128 SER A N 1
ATOM 1052 C CA . SER A 1 128 ? 16.523 8.918 0.267 1.00 71.38 128 SER A CA 1
ATOM 1053 C C . SER A 1 128 ? 16.601 8.341 1.680 1.00 71.38 128 SER A C 1
ATOM 1055 O O . SER A 1 128 ? 17.185 8.973 2.560 1.00 71.38 128 SER A O 1
ATOM 1057 N N . ASN A 1 129 ? 16.028 7.153 1.912 1.00 70.88 129 ASN A N 1
ATOM 1058 C CA . ASN A 1 129 ? 15.827 6.574 3.243 1.00 70.88 129 ASN A CA 1
ATOM 1059 C C . ASN A 1 129 ? 15.126 7.546 4.220 1.00 70.88 129 ASN A C 1
ATOM 1061 O O . ASN A 1 129 ? 15.337 7.492 5.433 1.00 70.88 129 ASN A O 1
ATOM 1065 N N . ARG A 1 130 ? 14.327 8.482 3.690 1.00 73.31 130 ARG A N 1
ATOM 1066 C CA . ARG A 1 130 ? 13.561 9.455 4.474 1.00 73.31 130 ARG A CA 1
ATOM 1067 C C . ARG A 1 130 ? 12.129 8.962 4.600 1.00 73.31 130 ARG A C 1
ATOM 1069 O O . ARG A 1 130 ? 11.502 8.629 3.595 1.00 73.31 130 ARG A O 1
ATOM 1076 N N . THR A 1 131 ? 11.620 8.979 5.825 1.00 81.25 131 THR A N 1
ATOM 1077 C CA . THR A 1 131 ? 10.192 8.835 6.113 1.00 81.25 131 THR A CA 1
ATOM 1078 C C . THR A 1 131 ? 9.594 10.226 6.286 1.00 81.25 131 THR A C 1
ATOM 1080 O O . THR A 1 131 ? 10.171 11.064 6.982 1.00 81.25 131 THR A O 1
ATOM 1083 N N . ARG A 1 132 ? 8.458 10.479 5.643 1.00 84.94 132 ARG A N 1
ATOM 1084 C CA . ARG A 1 132 ? 7.649 11.682 5.830 1.00 84.94 132 ARG A CA 1
ATOM 1085 C C . ARG A 1 132 ? 6.264 11.269 6.303 1.00 84.94 132 ARG A C 1
ATOM 1087 O O . ARG A 1 132 ? 5.623 10.448 5.656 1.00 84.94 132 ARG A O 1
ATOM 1094 N N . GLU A 1 133 ? 5.832 11.853 7.407 1.00 89.69 133 GLU A N 1
ATOM 1095 C CA . GLU A 1 133 ? 4.458 11.743 7.883 1.00 89.69 133 GLU A CA 1
ATOM 1096 C C . GLU A 1 133 ? 3.590 12.694 7.054 1.00 89.69 133 GLU A C 1
ATOM 1098 O O . GLU A 1 133 ? 3.851 13.900 7.005 1.00 89.69 133 GLU A O 1
ATOM 1103 N N . MET A 1 134 ? 2.600 12.142 6.361 1.00 90.12 134 MET A N 1
ATOM 1104 C CA . MET A 1 134 ? 1.686 12.886 5.504 1.00 90.12 134 MET A CA 1
ATOM 1105 C C . MET A 1 134 ? 0.300 12.900 6.126 1.00 90.12 134 MET A C 1
ATOM 1107 O O . MET A 1 134 ? -0.241 11.857 6.482 1.00 90.12 134 MET A O 1
ATOM 1111 N N . ARG A 1 135 ? -0.290 14.085 6.216 1.00 89.62 135 ARG A N 1
ATOM 1112 C CA . ARG A 1 135 ? -1.647 14.314 6.724 1.00 89.62 135 ARG A CA 1
ATOM 1113 C C . ARG A 1 135 ? -2.547 14.963 5.678 1.00 89.62 135 ARG A C 1
ATOM 1115 O O . ARG A 1 135 ? -3.758 14.798 5.740 1.00 89.62 135 ARG A O 1
ATOM 1122 N N . GLU A 1 136 ? -1.953 15.644 4.702 1.00 89.25 136 GLU A N 1
ATOM 1123 C CA . GLU A 1 136 ? -2.655 16.386 3.660 1.00 89.25 136 GLU A CA 1
ATOM 1124 C C . GLU A 1 136 ? -2.125 16.048 2.263 1.00 89.25 136 GLU A C 1
ATOM 1126 O O . GLU A 1 136 ? -0.938 15.774 2.068 1.00 89.25 136 GLU A O 1
ATOM 1131 N N . GLU A 1 137 ? -3.005 16.132 1.266 1.00 88.62 137 GLU A N 1
ATOM 1132 C CA . GLU A 1 137 ? -2.666 15.897 -0.142 1.00 88.62 137 GLU A CA 1
ATOM 1133 C C . GLU A 1 137 ? -1.584 16.864 -0.656 1.00 88.62 137 GLU A C 1
ATOM 1135 O O . GLU A 1 137 ? -0.674 16.452 -1.375 1.00 88.62 137 GLU A O 1
ATOM 1140 N N . SER A 1 138 ? -1.606 18.122 -0.207 1.00 87.75 138 SER A N 1
ATOM 1141 C CA . SER A 1 138 ? -0.619 19.155 -0.564 1.00 87.75 138 SER A CA 1
ATOM 1142 C C . SER A 1 138 ? 0.828 18.743 -0.237 1.00 87.75 138 SER A C 1
ATOM 1144 O O . SER A 1 138 ? 1.774 19.099 -0.944 1.00 87.75 138 SER A O 1
ATOM 1146 N N . GLN A 1 139 ? 1.020 17.940 0.815 1.00 87.69 139 GLN A N 1
ATOM 1147 C CA . GLN A 1 139 ? 2.334 17.466 1.248 1.00 87.69 139 GLN A CA 1
ATOM 1148 C C . GLN A 1 139 ? 2.888 16.373 0.320 1.00 87.69 139 GLN A C 1
ATOM 1150 O O . GLN A 1 139 ? 4.110 16.226 0.200 1.00 87.69 139 GLN A O 1
ATOM 1155 N N . LEU A 1 140 ? 2.009 15.639 -0.375 1.00 84.50 140 LEU A N 1
ATOM 1156 C CA . LEU A 1 140 ? 2.395 14.627 -1.359 1.00 84.50 140 LEU A CA 1
ATOM 1157 C C . LEU A 1 140 ? 3.019 15.264 -2.597 1.00 84.50 140 LEU A C 1
ATOM 1159 O O . LEU A 1 140 ? 4.026 14.766 -3.095 1.00 84.50 140 LEU A O 1
ATOM 1163 N N . GLU A 1 141 ? 2.503 16.398 -3.065 1.00 78.50 141 GLU A N 1
ATOM 1164 C CA . GLU A 1 141 ? 3.081 17.100 -4.219 1.00 78.50 141 GLU A CA 1
ATOM 1165 C C . GLU A 1 141 ? 4.552 17.470 -3.975 1.00 78.50 141 GLU A C 1
ATOM 1167 O O . GLU A 1 141 ? 5.414 17.298 -4.841 1.00 78.50 141 GLU A O 1
ATOM 1172 N N . GLY A 1 142 ? 4.878 17.911 -2.756 1.00 76.12 142 GLY A N 1
ATOM 1173 C CA . GLY A 1 142 ? 6.251 18.202 -2.339 1.00 76.12 142 GLY A CA 1
ATOM 1174 C C . GLY A 1 142 ? 7.153 16.965 -2.230 1.00 76.12 142 GLY A C 1
ATOM 1175 O O . GLY A 1 142 ? 8.378 17.095 -2.268 1.00 76.12 142 GLY A O 1
ATOM 1176 N N . LEU A 1 143 ? 6.584 15.764 -2.098 1.00 77.44 143 LEU A N 1
ATOM 1177 C CA . LEU A 1 143 ? 7.330 14.503 -2.140 1.00 77.44 143 LEU A CA 1
ATOM 1178 C C . LEU A 1 143 ? 7.784 14.184 -3.565 1.00 77.44 143 LEU A C 1
ATOM 1180 O O . LEU A 1 143 ? 8.927 13.794 -3.780 1.00 77.44 143 LEU A O 1
ATOM 1184 N N . PHE A 1 144 ? 6.895 14.392 -4.533 1.00 69.94 144 PHE A N 1
ATOM 1185 C CA . PHE A 1 144 ? 7.117 14.037 -5.933 1.00 69.94 144 PHE A CA 1
ATOM 1186 C C . PHE A 1 144 ? 8.008 15.016 -6.698 1.00 69.94 144 PHE A C 1
ATOM 1188 O O . PHE A 1 144 ? 8.562 14.663 -7.739 1.00 69.94 144 PHE A O 1
ATOM 1195 N N . ASN A 1 145 ? 8.181 16.221 -6.160 1.00 70.19 145 ASN A N 1
ATOM 1196 C CA . ASN A 1 145 ? 9.089 17.231 -6.693 1.00 70.19 145 ASN A CA 1
ATOM 1197 C C . ASN A 1 145 ? 10.519 17.127 -6.134 1.00 70.19 145 ASN A C 1
ATOM 1199 O O . ASN A 1 145 ? 11.424 17.783 -6.656 1.00 70.19 145 ASN A O 1
ATOM 1203 N N . ASP A 1 146 ? 10.743 16.322 -5.090 1.00 67.62 146 ASP A N 1
ATOM 1204 C CA . ASP A 1 146 ? 12.074 16.133 -4.519 1.00 67.62 146 ASP A CA 1
ATOM 1205 C C . ASP A 1 146 ? 12.871 15.146 -5.381 1.00 67.62 146 ASP A C 1
ATOM 1207 O O . ASP A 1 146 ? 12.502 13.980 -5.545 1.00 67.62 146 ASP A O 1
ATOM 1211 N N . LYS A 1 147 ? 13.979 15.612 -5.962 1.00 62.09 147 LYS A N 1
ATOM 1212 C CA . LYS A 1 147 ? 14.921 14.717 -6.635 1.00 62.09 147 LYS A CA 1
ATOM 1213 C C . LYS A 1 147 ? 15.680 13.981 -5.542 1.00 62.09 147 LYS A C 1
ATOM 1215 O O . LYS A 1 147 ? 16.617 14.537 -4.979 1.00 62.09 147 LYS A O 1
ATOM 1220 N N . GLY A 1 148 ? 15.243 12.760 -5.244 1.00 61.91 148 GLY A N 1
ATOM 1221 C CA . GLY A 1 148 ? 15.858 11.909 -4.232 1.00 61.91 148 GLY A CA 1
ATOM 1222 C C . GLY A 1 148 ? 17.384 11.814 -4.361 1.00 61.91 148 GLY A C 1
ATOM 1223 O O . GLY A 1 148 ? 17.971 12.017 -5.428 1.00 61.91 148 GLY A O 1
ATOM 1224 N N . ASP A 1 149 ? 18.035 11.497 -3.247 1.00 63.53 149 ASP A N 1
ATOM 1225 C CA . ASP A 1 149 ? 19.475 11.266 -3.210 1.00 63.53 149 ASP A CA 1
ATOM 1226 C C . ASP A 1 149 ? 19.817 9.924 -3.888 1.00 63.53 149 ASP A C 1
ATOM 1228 O O . ASP A 1 149 ? 18.994 9.010 -3.946 1.00 63.53 149 ASP A O 1
ATOM 1232 N N . LYS A 1 150 ? 21.054 9.755 -4.383 1.00 63.38 150 LYS A N 1
ATOM 1233 C CA . LYS A 1 150 ? 21.563 8.432 -4.803 1.00 63.38 150 LYS A CA 1
ATOM 1234 C C . LYS A 1 150 ? 21.746 7.527 -3.576 1.00 63.38 150 LYS A C 1
ATOM 1236 O O . LYS A 1 150 ? 22.878 7.312 -3.146 1.00 63.38 150 LYS A O 1
ATOM 1241 N N . GLY A 1 151 ? 20.667 7.046 -2.973 1.00 57.47 151 GLY A N 1
ATOM 1242 C CA . GLY A 1 151 ? 20.743 6.149 -1.824 1.00 57.47 151 GLY A CA 1
ATOM 1243 C C . GLY A 1 151 ? 20.324 4.727 -2.152 1.00 57.47 151 GLY A C 1
ATOM 1244 O O . GLY A 1 151 ? 20.801 4.131 -3.118 1.00 57.47 151 GLY A O 1
ATOM 1245 N N . LEU A 1 152 ? 19.538 4.138 -1.259 1.00 61.84 152 LEU A N 1
ATOM 1246 C CA . LEU A 1 152 ? 19.370 2.696 -1.167 1.00 61.84 152 LEU A CA 1
ATOM 1247 C C . LEU A 1 152 ? 18.475 2.144 -2.283 1.00 61.84 152 LEU A C 1
ATOM 1249 O O . LEU A 1 152 ? 17.536 2.790 -2.743 1.00 61.84 152 LEU A O 1
ATOM 1253 N N . SER A 1 153 ? 18.768 0.920 -2.729 1.00 73.06 153 SER A N 1
ATOM 1254 C CA . SER A 1 153 ? 17.798 0.170 -3.523 1.00 73.06 153 SER A CA 1
ATOM 1255 C C . SER A 1 153 ? 16.657 -0.322 -2.626 1.00 73.06 153 SER A C 1
ATOM 1257 O O . SER A 1 153 ? 16.777 -0.336 -1.401 1.00 73.06 153 SER A O 1
ATOM 1259 N N . LEU A 1 154 ? 15.549 -0.745 -3.238 1.00 80.75 154 LEU A N 1
ATOM 1260 C CA . LEU A 1 154 ? 14.312 -1.103 -2.540 1.00 80.75 154 LEU A CA 1
ATOM 1261 C C . LEU A 1 154 ? 14.513 -2.024 -1.320 1.00 80.75 154 LEU A C 1
ATOM 1263 O O . LEU A 1 154 ? 13.925 -1.792 -0.270 1.00 80.75 154 LEU A O 1
ATOM 1267 N N . PHE A 1 155 ? 15.334 -3.071 -1.434 1.00 81.69 155 PHE A N 1
ATOM 1268 C CA . PHE A 1 155 ? 15.461 -4.078 -0.374 1.00 81.69 155 PHE A CA 1
ATOM 1269 C C . PHE A 1 155 ? 16.255 -3.637 0.853 1.00 81.69 155 PHE A C 1
ATOM 1271 O O . PHE A 1 155 ? 15.786 -3.913 1.955 1.00 81.69 155 PHE A O 1
ATOM 1278 N N . PRO A 1 156 ? 17.390 -2.930 0.734 1.00 78.50 156 PRO A N 1
ATOM 1279 C CA . PRO A 1 156 ? 17.979 -2.266 1.889 1.00 78.50 156 PRO A CA 1
ATOM 1280 C C . PRO A 1 156 ? 17.003 -1.326 2.620 1.00 78.50 156 PRO A C 1
ATOM 1282 O O . PRO A 1 156 ? 16.995 -1.325 3.849 1.00 78.50 156 PRO A O 1
ATOM 1285 N N . SER A 1 157 ? 16.134 -0.595 1.905 1.00 82.75 157 SER A N 1
ATOM 1286 C CA . SER A 1 157 ? 15.101 0.247 2.537 1.00 82.75 157 SER A CA 1
ATOM 1287 C C . SER A 1 157 ? 14.051 -0.590 3.272 1.00 82.75 157 SER A C 1
ATOM 1289 O O . SER A 1 157 ? 13.712 -0.279 4.412 1.00 82.75 157 SER A O 1
ATOM 1291 N N . ILE A 1 158 ? 13.594 -1.705 2.680 1.00 85.38 158 ILE A N 1
ATOM 1292 C CA . ILE A 1 158 ? 12.743 -2.674 3.393 1.00 85.38 158 ILE A CA 1
ATOM 1293 C C . ILE A 1 158 ? 13.451 -3.166 4.656 1.00 85.38 158 ILE A C 1
ATOM 1295 O O . ILE A 1 158 ? 12.839 -3.180 5.716 1.00 85.38 158 ILE A O 1
ATOM 1299 N N . GLY A 1 159 ? 14.732 -3.531 4.568 1.00 81.38 159 GLY A N 1
ATOM 1300 C CA . GLY A 1 159 ? 15.489 -4.027 5.712 1.00 81.38 159 GLY A CA 1
ATOM 1301 C C . GLY A 1 159 ? 15.605 -3.005 6.843 1.00 81.38 159 GLY A C 1
ATOM 1302 O O . GLY A 1 159 ? 15.390 -3.352 8.001 1.00 81.38 159 GLY A O 1
ATOM 1303 N N . SER A 1 160 ? 15.843 -1.732 6.514 1.00 81.31 160 SER A N 1
ATOM 1304 C CA . SER A 1 160 ? 15.843 -0.649 7.505 1.00 81.31 160 SER A CA 1
ATOM 1305 C C . SER A 1 160 ? 14.471 -0.459 8.155 1.00 81.31 160 SER A C 1
ATOM 1307 O O . SER A 1 160 ? 14.388 -0.239 9.364 1.00 81.31 160 SER A O 1
ATOM 1309 N N . LEU A 1 161 ? 13.388 -0.583 7.382 1.00 81.00 161 LEU A N 1
ATOM 1310 C CA . LEU A 1 161 ? 12.034 -0.561 7.930 1.00 81.00 161 LEU A CA 1
ATOM 1311 C C . LEU A 1 161 ? 11.785 -1.772 8.832 1.00 81.00 161 LEU A C 1
ATOM 1313 O O . LEU A 1 161 ? 11.191 -1.600 9.890 1.00 81.00 161 LEU A O 1
ATOM 1317 N N . LEU A 1 162 ? 12.279 -2.965 8.488 1.00 81.75 162 LEU A N 1
ATOM 1318 C CA . LEU A 1 162 ? 12.132 -4.151 9.340 1.00 81.75 162 LEU A CA 1
ATOM 1319 C C . LEU A 1 162 ? 12.812 -3.969 10.691 1.00 81.75 162 LEU A C 1
ATOM 1321 O O . LEU A 1 162 ? 12.217 -4.286 11.714 1.00 81.75 162 LEU A O 1
ATOM 1325 N N . GLU A 1 163 ? 14.018 -3.409 10.713 1.00 82.00 163 GLU A N 1
ATOM 1326 C CA . GLU A 1 163 ? 14.727 -3.111 11.962 1.00 82.00 163 GLU A CA 1
ATOM 1327 C C . GLU A 1 163 ? 13.964 -2.105 12.838 1.00 82.00 163 GLU A C 1
ATOM 1329 O O . GLU A 1 163 ? 14.030 -2.168 14.067 1.00 82.00 163 GLU A O 1
ATOM 1334 N N . GLN A 1 164 ? 13.215 -1.181 12.226 1.00 77.50 164 GLN A N 1
ATOM 1335 C CA . GLN A 1 164 ? 12.305 -0.290 12.951 1.00 77.50 164 GLN A CA 1
ATOM 1336 C C . GLN A 1 164 ? 11.063 -1.046 13.445 1.00 77.50 164 GLN A C 1
ATOM 1338 O O . GLN A 1 164 ? 10.648 -0.848 14.584 1.00 77.50 164 GLN A O 1
ATOM 1343 N N . CYS A 1 165 ? 10.508 -1.949 12.630 1.00 75.50 165 CYS A N 1
ATOM 1344 C CA . CYS A 1 165 ? 9.372 -2.801 12.994 1.00 75.50 165 CYS A CA 1
ATOM 1345 C C . CYS A 1 165 ? 9.698 -3.706 14.188 1.00 75.50 165 CYS A C 1
ATOM 1347 O O . CYS A 1 165 ? 8.870 -3.858 15.075 1.00 75.50 165 CYS A O 1
ATOM 1349 N N . GLU A 1 166 ? 10.907 -4.271 14.242 1.00 78.19 166 GLU A N 1
ATOM 1350 C CA . GLU A 1 166 ? 11.379 -5.107 15.355 1.00 78.19 166 GLU A CA 1
ATOM 1351 C C . GLU A 1 166 ? 11.367 -4.360 16.700 1.00 78.19 166 GLU A C 1
ATOM 1353 O O . GLU A 1 166 ? 11.244 -4.984 17.753 1.00 78.19 166 GLU A O 1
ATOM 1358 N N . ARG A 1 167 ? 11.470 -3.026 16.670 1.00 79.81 167 ARG A N 1
ATOM 1359 C CA . ARG A 1 167 ? 11.408 -2.160 17.857 1.00 79.81 167 ARG A CA 1
ATOM 1360 C C . ARG A 1 167 ? 9.999 -1.661 18.169 1.00 79.81 167 ARG A C 1
ATOM 1362 O O . ARG A 1 167 ? 9.783 -1.162 19.269 1.00 79.81 167 ARG A O 1
ATOM 1369 N N . ASN A 1 168 ? 9.069 -1.773 17.223 1.00 72.94 168 ASN A N 1
ATOM 1370 C CA . ASN A 1 168 ? 7.688 -1.347 17.399 1.00 72.94 168 ASN A CA 1
ATOM 1371 C C . ASN A 1 168 ? 6.847 -2.476 18.004 1.00 72.94 168 ASN A C 1
ATOM 1373 O O . ASN A 1 168 ? 6.968 -3.655 17.659 1.00 72.94 168 ASN A O 1
ATOM 1377 N N . GLU A 1 169 ? 5.955 -2.112 18.922 1.00 79.12 169 GLU A N 1
ATOM 1378 C CA . GLU A 1 169 ? 5.036 -3.078 19.525 1.00 79.12 169 GLU A CA 1
ATOM 1379 C C . GLU A 1 169 ? 3.884 -3.428 18.573 1.00 79.12 169 GLU A C 1
ATOM 1381 O O . GLU A 1 169 ? 3.444 -4.585 18.547 1.00 79.12 169 GLU A O 1
ATOM 1386 N N . GLU A 1 170 ? 3.475 -2.460 17.750 1.00 86.00 170 GLU A N 1
ATOM 1387 C CA . GLU A 1 170 ? 2.342 -2.539 16.831 1.00 86.00 170 GLU A CA 1
ATOM 1388 C C . GLU A 1 170 ? 2.653 -3.327 15.544 1.00 86.00 170 GLU A C 1
ATOM 1390 O O . GLU A 1 170 ? 3.741 -3.199 14.973 1.00 86.00 170 GLU A O 1
ATOM 1395 N N . PRO A 1 171 ? 1.693 -4.127 15.046 1.00 89.12 171 PRO A N 1
ATOM 1396 C CA . PRO A 1 171 ? 1.746 -4.711 13.711 1.00 89.12 171 PRO A CA 1
ATOM 1397 C C . PRO A 1 171 ? 1.834 -3.651 12.604 1.00 89.12 171 PRO A C 1
ATOM 1399 O O . PRO A 1 171 ? 1.220 -2.592 12.695 1.00 89.12 171 PRO A O 1
ATOM 1402 N N . ILE A 1 172 ? 2.546 -3.953 11.519 1.00 90.50 172 ILE A N 1
ATOM 1403 C CA . ILE A 1 172 ? 2.783 -3.050 10.393 1.00 90.50 172 ILE A CA 1
ATOM 1404 C C . ILE A 1 172 ? 2.282 -3.664 9.084 1.00 90.50 172 ILE A C 1
ATOM 1406 O O . ILE A 1 172 ? 2.518 -4.835 8.775 1.00 90.50 172 ILE A O 1
ATOM 1410 N N . ILE A 1 173 ? 1.609 -2.843 8.283 1.00 92.88 173 ILE A N 1
ATOM 1411 C CA . ILE A 1 173 ? 1.303 -3.122 6.881 1.00 92.88 173 ILE A CA 1
ATOM 1412 C C . ILE A 1 173 ? 2.217 -2.243 6.037 1.00 92.88 173 ILE A C 1
ATOM 1414 O O . ILE A 1 173 ? 2.051 -1.026 5.985 1.00 92.88 173 ILE A O 1
ATOM 1418 N N . LEU A 1 174 ? 3.171 -2.872 5.359 1.00 93.50 174 LEU A N 1
ATOM 1419 C CA . LEU A 1 174 ? 4.072 -2.212 4.429 1.00 93.50 174 LEU A CA 1
ATOM 1420 C C . LEU A 1 174 ? 3.527 -2.343 3.002 1.00 93.50 174 LEU A C 1
ATOM 1422 O O . LEU A 1 174 ? 3.521 -3.432 2.420 1.00 93.50 174 LEU A O 1
ATOM 1426 N N . VAL A 1 175 ? 3.071 -1.229 2.432 1.00 95.31 175 VAL A N 1
ATOM 1427 C CA . VAL A 1 175 ? 2.612 -1.135 1.042 1.00 95.31 175 VAL A CA 1
ATOM 1428 C C . VAL A 1 175 ? 3.755 -0.627 0.177 1.00 95.31 175 VAL A C 1
ATOM 1430 O O . VAL A 1 175 ? 4.247 0.473 0.389 1.00 95.31 175 VAL A O 1
ATOM 1433 N N . ILE A 1 176 ? 4.194 -1.419 -0.794 1.00 94.38 176 ILE A N 1
ATOM 1434 C CA . ILE A 1 176 ? 5.407 -1.156 -1.570 1.00 94.38 176 ILE A CA 1
ATOM 1435 C C . ILE A 1 176 ? 5.036 -0.837 -3.014 1.00 94.38 176 ILE A C 1
ATOM 1437 O O . ILE A 1 176 ? 4.641 -1.730 -3.757 1.00 94.38 176 ILE A O 1
ATOM 1441 N N . PHE A 1 177 ? 5.206 0.411 -3.427 1.00 93.69 177 PHE A N 1
ATOM 1442 C CA . PHE A 1 177 ? 4.955 0.891 -4.782 1.00 93.69 177 PHE A CA 1
ATOM 1443 C C . PHE A 1 177 ? 6.231 0.785 -5.616 1.00 93.69 177 PHE A C 1
ATOM 1445 O O . PHE A 1 177 ? 7.270 1.320 -5.235 1.00 93.69 177 PHE A O 1
ATOM 1452 N N . THR A 1 178 ? 6.178 0.087 -6.748 1.00 90.94 178 THR A N 1
ATOM 1453 C CA . THR A 1 178 ? 7.354 -0.130 -7.607 1.00 90.94 178 THR A CA 1
ATOM 1454 C C . THR A 1 178 ? 6.958 -0.395 -9.053 1.00 90.94 178 THR A C 1
ATOM 1456 O O . THR A 1 178 ? 5.865 -0.880 -9.329 1.00 90.94 178 THR A O 1
ATOM 1459 N N . ASN A 1 179 ? 7.849 -0.098 -9.995 1.00 87.00 179 ASN A N 1
ATOM 1460 C CA . ASN A 1 179 ? 7.650 -0.313 -11.429 1.00 87.00 179 ASN A CA 1
ATOM 1461 C C . ASN A 1 179 ? 8.736 -1.200 -12.070 1.00 87.00 179 ASN A C 1
ATOM 1463 O O . ASN A 1 179 ? 8.783 -1.336 -13.296 1.00 87.00 179 ASN A O 1
ATOM 1467 N N . ARG A 1 180 ? 9.628 -1.804 -11.271 1.00 84.69 180 ARG A N 1
ATOM 1468 C CA . ARG A 1 180 ? 10.841 -2.472 -11.771 1.00 84.69 180 ARG A CA 1
ATOM 1469 C C . ARG A 1 180 ? 11.322 -3.598 -10.864 1.00 84.69 180 ARG A C 1
ATOM 1471 O O . ARG A 1 180 ? 10.907 -3.711 -9.724 1.00 84.69 180 ARG A O 1
ATOM 1478 N N . ILE A 1 181 ? 12.259 -4.407 -11.358 1.00 85.50 181 ILE A N 1
ATOM 1479 C CA . ILE A 1 181 ? 12.948 -5.406 -10.531 1.00 85.50 181 ILE A CA 1
ATOM 1480 C C . ILE A 1 181 ? 14.035 -4.707 -9.695 1.00 85.50 181 ILE A C 1
ATOM 1482 O O . ILE A 1 181 ? 14.893 -4.019 -10.263 1.00 85.50 181 ILE A O 1
ATOM 1486 N N . PRO A 1 182 ? 14.063 -4.902 -8.367 1.00 79.12 182 PRO A N 1
ATOM 1487 C CA . PRO A 1 182 ? 15.076 -4.314 -7.509 1.00 79.12 182 PRO A CA 1
ATOM 1488 C C . PRO A 1 182 ? 16.450 -4.930 -7.787 1.00 79.12 182 PRO A C 1
ATOM 1490 O O . PRO A 1 182 ? 16.594 -6.140 -7.984 1.00 79.12 182 PRO A O 1
ATOM 1493 N N . CYS A 1 183 ? 17.480 -4.086 -7.782 1.00 71.25 183 CYS A N 1
ATOM 1494 C CA . CYS A 1 183 ? 18.867 -4.477 -8.031 1.00 71.25 183 CYS A CA 1
ATOM 1495 C C . CYS A 1 183 ? 19.740 -4.193 -6.799 1.00 71.25 183 CYS A C 1
ATOM 1497 O O . CYS A 1 183 ? 19.568 -3.172 -6.135 1.00 71.25 183 CYS A O 1
ATOM 1499 N N . LEU A 1 184 ? 20.688 -5.084 -6.483 1.00 60.50 184 LEU A N 1
ATOM 1500 C CA . LEU A 1 184 ? 21.580 -4.938 -5.313 1.00 60.50 184 LEU A CA 1
ATOM 1501 C C . LEU A 1 184 ? 22.646 -3.851 -5.488 1.00 60.50 184 LEU A C 1
ATOM 1503 O O . LEU A 1 184 ? 23.294 -3.459 -4.526 1.00 60.50 184 LEU A O 1
ATOM 1507 N N . SER A 1 185 ? 22.891 -3.406 -6.718 1.00 58.88 185 SER A N 1
ATOM 1508 C CA . SER A 1 185 ? 23.915 -2.407 -7.028 1.00 58.88 185 SER A CA 1
ATOM 1509 C C . SER A 1 185 ? 23.699 -1.812 -8.418 1.00 58.88 185 SER A C 1
ATOM 1511 O O . SER A 1 185 ? 22.920 -2.347 -9.213 1.00 58.88 185 SER A O 1
ATOM 1513 N N . GLU A 1 186 ? 24.492 -0.789 -8.754 1.00 54.56 186 GLU A N 1
ATOM 1514 C CA . GLU A 1 186 ? 24.649 -0.250 -10.117 1.00 54.56 186 GLU A CA 1
ATOM 1515 C C . GLU A 1 186 ? 24.955 -1.342 -11.168 1.00 54.56 186 GLU A C 1
ATOM 1517 O O . GLU A 1 186 ? 24.724 -1.153 -12.360 1.00 54.56 186 GLU A O 1
ATOM 1522 N N . LYS A 1 187 ? 25.431 -2.526 -10.745 1.00 51.50 187 LYS A N 1
ATOM 1523 C CA . LYS A 1 187 ? 25.743 -3.667 -11.621 1.00 51.50 187 LYS A CA 1
ATOM 1524 C C . LYS A 1 187 ? 24.523 -4.503 -12.038 1.00 51.50 187 LYS A C 1
ATOM 1526 O O . LYS A 1 187 ? 24.709 -5.539 -12.669 1.00 51.50 187 LYS A O 1
ATOM 1531 N N . LYS A 1 188 ? 23.294 -4.086 -11.698 1.00 59.59 188 LYS A N 1
ATOM 1532 C CA . LYS A 1 188 ? 22.025 -4.724 -12.122 1.00 59.59 188 LYS A CA 1
ATOM 1533 C C . LYS A 1 188 ? 21.879 -6.206 -11.744 1.00 59.59 188 LYS A C 1
ATOM 1535 O O . LYS A 1 188 ? 21.218 -6.967 -12.445 1.00 59.59 188 LYS A O 1
ATOM 1540 N N . VAL A 1 189 ? 22.491 -6.637 -10.641 1.00 60.44 189 VAL A N 1
ATOM 1541 C CA . VAL A 1 189 ? 22.272 -7.996 -10.124 1.00 60.44 189 VAL A CA 1
ATOM 1542 C C . VAL A 1 189 ? 20.887 -8.043 -9.468 1.00 60.44 189 VAL A C 1
ATOM 1544 O O . VAL A 1 189 ? 20.659 -7.243 -8.550 1.00 60.44 189 VAL A O 1
ATOM 1547 N N . PRO A 1 190 ? 19.975 -8.939 -9.902 1.00 63.66 190 PRO A N 1
ATOM 1548 C CA . PRO A 1 190 ? 18.643 -9.046 -9.323 1.00 63.66 190 PRO A CA 1
ATOM 1549 C C . PRO A 1 190 ? 18.729 -9.309 -7.826 1.00 63.66 190 PRO A C 1
ATOM 1551 O O . PRO A 1 190 ? 19.363 -10.261 -7.376 1.00 63.66 190 PRO A O 1
ATOM 1554 N N . ALA A 1 191 ? 18.066 -8.466 -7.047 1.00 67.75 191 ALA A N 1
ATOM 1555 C CA . ALA A 1 191 ? 18.180 -8.499 -5.600 1.00 67.75 191 ALA A CA 1
ATOM 1556 C C . ALA A 1 191 ? 17.316 -9.588 -4.942 1.00 67.75 191 ALA A C 1
ATOM 1558 O O . ALA A 1 191 ? 17.375 -9.779 -3.730 1.00 67.75 191 ALA A O 1
ATOM 1559 N N . GLY A 1 192 ? 16.518 -10.313 -5.736 1.00 68.69 192 GLY A N 1
ATOM 1560 C CA . GLY A 1 192 ? 15.536 -11.279 -5.240 1.00 68.69 192 GLY A CA 1
ATOM 1561 C C . GLY A 1 192 ? 16.133 -12.422 -4.432 1.00 68.69 192 GLY A C 1
ATOM 1562 O O . GLY A 1 192 ? 15.530 -12.824 -3.447 1.00 68.69 192 GLY A O 1
ATOM 1563 N N . GLN A 1 193 ? 17.322 -12.912 -4.793 1.00 70.88 193 GLN A N 1
ATOM 1564 C CA . GLN A 1 193 ? 17.949 -13.986 -4.023 1.00 70.88 193 GLN A CA 1
ATOM 1565 C C . GLN A 1 193 ? 18.379 -13.501 -2.632 1.00 70.88 193 GLN A C 1
ATOM 1567 O O . GLN A 1 193 ? 18.031 -14.136 -1.643 1.00 70.88 193 GLN A O 1
ATOM 1572 N N . ALA A 1 194 ? 19.040 -12.344 -2.552 1.00 70.88 194 ALA A N 1
ATOM 1573 C CA . ALA A 1 194 ? 19.456 -11.763 -1.277 1.00 70.88 194 ALA A CA 1
ATOM 1574 C C . ALA A 1 194 ? 18.260 -11.380 -0.395 1.00 70.88 194 ALA A C 1
ATOM 1576 O O . ALA A 1 194 ? 18.308 -11.569 0.813 1.00 70.88 194 ALA A O 1
ATOM 1577 N N . PHE A 1 195 ? 17.170 -10.880 -0.984 1.00 77.44 195 PHE A N 1
ATOM 1578 C CA . PHE A 1 195 ? 15.940 -10.617 -0.239 1.00 77.44 195 PHE A CA 1
ATOM 1579 C C . PHE A 1 195 ? 15.290 -11.899 0.270 1.00 77.44 195 PHE A C 1
ATOM 1581 O O . PHE A 1 195 ? 14.877 -11.954 1.420 1.00 77.44 195 PHE A O 1
ATOM 1588 N N . ASN A 1 196 ? 15.253 -12.952 -0.547 1.00 76.81 196 ASN A N 1
ATOM 1589 C CA . ASN A 1 196 ? 14.726 -14.239 -0.116 1.00 76.81 196 ASN A CA 1
ATOM 1590 C C . ASN A 1 196 ? 15.560 -14.852 1.012 1.00 76.81 196 ASN A C 1
ATOM 1592 O O . ASN A 1 196 ? 14.984 -15.399 1.943 1.00 76.81 196 ASN A O 1
ATOM 1596 N N . GLU A 1 197 ? 16.887 -14.761 0.944 1.00 77.62 197 GLU A N 1
ATOM 1597 C CA . GLU A 1 197 ? 17.781 -15.180 2.031 1.00 77.62 197 GLU A CA 1
ATOM 1598 C C . GLU A 1 197 ? 17.525 -14.338 3.293 1.00 77.62 197 GLU A C 1
ATOM 1600 O O . GLU A 1 197 ? 17.230 -14.889 4.348 1.00 77.62 197 GLU A O 1
ATOM 1605 N N . TYR A 1 198 ? 17.472 -13.010 3.159 1.00 76.56 198 TYR A N 1
ATOM 1606 C CA . TYR A 1 198 ? 17.186 -12.081 4.257 1.00 76.56 198 TYR A CA 1
ATOM 1607 C C . TYR A 1 198 ? 15.828 -12.323 4.940 1.00 76.56 198 TYR A C 1
ATOM 1609 O O . TYR A 1 198 ? 15.712 -12.204 6.163 1.00 76.56 198 TYR A O 1
ATOM 1617 N N . MET A 1 199 ? 14.798 -12.650 4.155 1.00 78.38 199 MET A N 1
ATOM 1618 C CA . MET A 1 199 ? 13.458 -12.961 4.651 1.00 78.38 199 MET A CA 1
ATOM 1619 C C . MET A 1 199 ? 13.385 -14.354 5.280 1.00 78.38 199 MET A C 1
ATOM 1621 O O . MET A 1 199 ? 12.714 -14.506 6.296 1.00 78.38 199 MET A O 1
ATOM 1625 N N . LYS A 1 200 ? 14.093 -15.352 4.732 1.00 78.44 200 LYS A N 1
ATOM 1626 C CA . LYS A 1 200 ? 14.181 -16.701 5.317 1.00 78.44 200 LYS A CA 1
ATOM 1627 C C . LYS A 1 200 ? 14.870 -16.694 6.675 1.00 78.44 200 LYS A C 1
ATOM 1629 O O . LYS A 1 200 ? 14.339 -17.282 7.610 1.00 78.44 200 LYS A O 1
ATOM 1634 N N . ASP A 1 201 ? 15.974 -15.964 6.811 1.00 74.62 201 ASP A N 1
ATOM 1635 C CA . ASP A 1 201 ? 16.687 -15.831 8.089 1.00 74.62 201 ASP A CA 1
ATOM 1636 C C . ASP A 1 201 ? 15.791 -15.215 9.184 1.00 74.62 201 ASP A C 1
ATOM 1638 O O . ASP A 1 201 ? 15.945 -15.500 10.369 1.00 74.62 201 ASP A O 1
ATOM 1642 N N . ARG A 1 202 ? 14.811 -14.387 8.794 1.00 72.69 202 ARG A N 1
ATOM 1643 C CA . ARG A 1 202 ? 13.812 -13.794 9.701 1.00 72.69 202 ARG A CA 1
ATOM 1644 C C . ARG A 1 202 ? 12.547 -14.618 9.865 1.00 72.69 202 ARG A C 1
ATOM 1646 O O . ARG A 1 202 ? 11.815 -14.392 10.823 1.00 72.69 202 ARG A O 1
ATOM 1653 N N . GLU A 1 203 ? 12.287 -15.576 8.984 1.00 69.75 203 GLU A N 1
ATOM 1654 C CA . GLU A 1 203 ? 11.158 -16.496 9.118 1.00 69.75 203 GLU A CA 1
ATOM 1655 C C . GLU A 1 203 ? 11.308 -17.410 10.334 1.00 69.75 203 GLU A C 1
ATOM 1657 O O . GLU A 1 203 ? 10.316 -17.751 10.980 1.00 69.75 203 GLU A O 1
ATOM 1662 N N . GLU A 1 204 ? 12.549 -17.700 10.725 1.00 65.94 204 GLU A N 1
ATOM 1663 C CA . GLU A 1 204 ? 12.863 -18.384 11.981 1.00 65.94 204 GLU A CA 1
ATOM 1664 C C . GLU A 1 204 ? 12.462 -17.550 13.218 1.00 65.94 204 GLU A C 1
ATOM 1666 O O . GLU A 1 204 ? 12.117 -18.110 14.261 1.00 65.94 204 GLU A O 1
ATOM 1671 N N . ASN A 1 205 ? 12.398 -16.217 13.093 1.00 69.00 205 ASN A N 1
ATOM 1672 C CA . ASN A 1 205 ? 11.853 -15.308 14.102 1.00 69.00 205 ASN A CA 1
ATOM 1673 C C . ASN A 1 205 ? 10.349 -15.067 13.864 1.00 69.00 205 ASN A C 1
ATOM 1675 O O . ASN A 1 205 ? 9.903 -14.009 13.409 1.00 69.00 205 ASN A O 1
ATOM 1679 N N . LEU A 1 206 ? 9.555 -16.093 14.188 1.00 63.34 206 LEU A N 1
ATOM 1680 C CA . LEU A 1 206 ? 8.110 -16.168 13.934 1.00 63.34 206 LEU A CA 1
ATOM 1681 C C . LEU A 1 206 ? 7.292 -14.978 14.457 1.00 63.34 206 LEU A C 1
ATOM 1683 O O . LEU A 1 206 ? 6.173 -14.771 13.987 1.00 63.34 206 LEU A O 1
ATOM 1687 N N . ASP A 1 207 ? 7.786 -14.226 15.436 1.00 71.44 207 ASP A N 1
ATOM 1688 C CA . ASP A 1 207 ? 7.032 -13.126 16.037 1.00 71.44 207 ASP A CA 1
ATOM 1689 C C . ASP A 1 207 ? 7.100 -11.842 15.205 1.00 71.44 207 ASP A C 1
ATOM 1691 O O . ASP A 1 207 ? 6.094 -11.137 15.112 1.00 71.44 207 ASP A O 1
ATOM 1695 N N . LEU A 1 208 ? 8.209 -11.593 14.499 1.00 70.06 208 LEU A N 1
ATOM 1696 C CA . LEU A 1 208 ? 8.323 -10.463 13.575 1.00 70.06 208 LEU A CA 1
ATOM 1697 C C . LEU A 1 208 ? 7.392 -10.632 12.367 1.00 70.06 208 LEU A C 1
ATOM 1699 O O . LEU A 1 208 ? 6.621 -9.733 12.041 1.00 70.06 208 LEU A O 1
ATOM 1703 N N . LEU A 1 209 ? 7.397 -11.809 11.732 1.00 69.56 209 LEU A N 1
ATOM 1704 C CA . LEU A 1 209 ? 6.561 -12.058 10.549 1.00 69.56 209 LEU A CA 1
ATOM 1705 C C . LEU A 1 209 ? 5.060 -12.142 10.859 1.00 69.56 209 LEU A C 1
ATOM 1707 O O . LEU A 1 209 ? 4.238 -11.973 9.963 1.00 69.56 209 LEU A O 1
ATOM 1711 N N . LYS A 1 210 ? 4.662 -12.395 12.113 1.00 74.75 210 LYS A N 1
ATOM 1712 C CA . LYS A 1 210 ? 3.248 -12.278 12.522 1.00 74.75 210 LYS A CA 1
ATOM 1713 C C . LYS A 1 210 ? 2.788 -10.826 12.587 1.00 74.75 210 LYS A C 1
ATOM 1715 O O . LYS A 1 210 ? 1.599 -10.575 12.409 1.00 74.75 210 LYS A O 1
ATOM 1720 N N . LYS A 1 211 ? 3.711 -9.906 12.863 1.00 82.12 211 LYS A N 1
ATOM 1721 C CA . LYS A 1 211 ? 3.451 -8.473 12.985 1.00 82.12 211 LYS A CA 1
ATOM 1722 C C . LYS A 1 211 ? 3.606 -7.732 11.665 1.00 82.12 211 LYS A C 1
ATOM 1724 O O . LYS A 1 211 ? 3.472 -6.520 11.667 1.00 82.12 211 LYS A O 1
ATOM 1729 N N . LEU A 1 212 ? 3.886 -8.412 10.555 1.00 85.88 212 LEU A N 1
ATOM 1730 C CA . LEU A 1 212 ? 4.230 -7.734 9.315 1.00 85.88 212 LEU A CA 1
ATOM 1731 C C . LEU A 1 212 ? 3.499 -8.307 8.105 1.00 85.88 212 LEU A C 1
ATOM 1733 O O . LEU A 1 212 ? 3.530 -9.509 7.846 1.00 85.88 212 LEU A O 1
ATOM 1737 N N . ALA A 1 213 ? 2.882 -7.418 7.334 1.00 89.44 213 ALA A N 1
ATOM 1738 C CA . ALA A 1 213 ? 2.326 -7.722 6.024 1.00 89.44 213 ALA A CA 1
ATOM 1739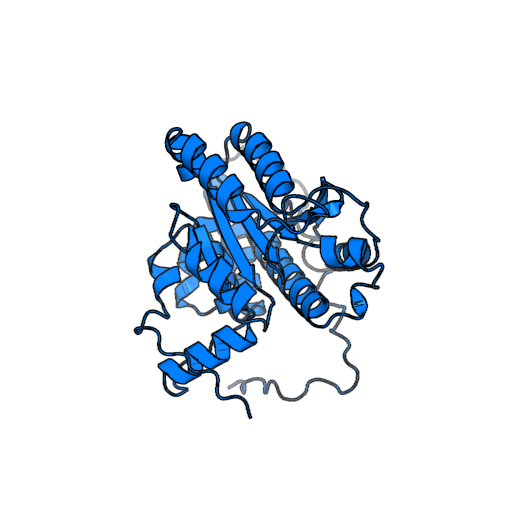 C C . ALA A 1 213 ? 3.017 -6.877 4.950 1.00 89.44 213 ALA A C 1
ATOM 1741 O O . ALA A 1 213 ? 3.154 -5.666 5.102 1.00 89.44 213 ALA A O 1
ATOM 1742 N N . PHE A 1 214 ? 3.414 -7.511 3.849 1.00 89.12 214 PHE A N 1
ATOM 1743 C CA . PHE A 1 214 ? 4.014 -6.866 2.686 1.00 89.12 214 PHE A CA 1
ATOM 1744 C C . PHE A 1 214 ? 3.036 -6.908 1.522 1.00 89.12 214 PHE A C 1
ATOM 1746 O O . PHE A 1 214 ? 2.638 -7.983 1.077 1.00 89.12 214 PHE A O 1
ATOM 1753 N N . ASN A 1 215 ? 2.693 -5.755 0.967 1.00 92.62 215 ASN A N 1
ATOM 1754 C CA . ASN A 1 215 ? 1.843 -5.684 -0.212 1.00 92.62 215 ASN A CA 1
ATOM 1755 C C . ASN A 1 215 ? 2.574 -4.908 -1.303 1.00 92.62 215 ASN A C 1
ATOM 1757 O O . ASN A 1 215 ? 2.626 -3.684 -1.273 1.00 92.62 215 ASN A O 1
ATOM 1761 N N . PHE A 1 216 ? 3.150 -5.626 -2.264 1.00 93.19 216 PHE A N 1
ATOM 1762 C CA . PHE A 1 216 ? 3.752 -5.022 -3.447 1.00 93.19 216 PHE A CA 1
ATOM 1763 C C . PHE A 1 216 ? 2.656 -4.582 -4.417 1.00 93.19 216 PHE A C 1
ATOM 1765 O O . PHE A 1 216 ? 1.838 -5.400 -4.828 1.00 93.19 216 PHE A O 1
ATOM 1772 N N . VAL A 1 217 ? 2.660 -3.314 -4.810 1.00 94.62 217 VAL A N 1
ATOM 1773 C CA . VAL A 1 217 ? 1.810 -2.743 -5.855 1.00 94.62 217 VAL A CA 1
ATOM 1774 C C . VAL A 1 217 ? 2.702 -2.399 -7.043 1.00 94.62 217 VAL A C 1
ATOM 1776 O O . VAL A 1 217 ? 3.548 -1.504 -6.970 1.00 94.62 217 VAL A O 1
ATOM 1779 N N . VAL A 1 218 ? 2.546 -3.163 -8.121 1.00 92.81 218 VAL A N 1
ATOM 1780 C CA . VAL A 1 218 ? 3.451 -3.145 -9.271 1.00 92.81 218 VAL A CA 1
ATOM 1781 C C . VAL A 1 218 ? 2.839 -2.341 -10.417 1.00 92.81 218 VAL A C 1
ATOM 1783 O O . VAL A 1 218 ? 1.852 -2.754 -11.024 1.00 92.81 218 VAL A O 1
ATOM 1786 N N . TYR A 1 219 ? 3.466 -1.213 -10.740 1.00 90.31 219 TYR A N 1
ATOM 1787 C CA . TYR A 1 219 ? 3.117 -0.314 -11.844 1.00 90.31 219 TYR A CA 1
ATOM 1788 C C . TYR A 1 219 ? 4.051 -0.552 -13.022 1.00 90.31 219 TYR A C 1
ATOM 1790 O O . TYR A 1 219 ? 4.894 0.275 -13.348 1.00 90.31 219 TYR A O 1
ATOM 1798 N N . SER A 1 220 ? 3.967 -1.733 -13.626 1.00 87.38 220 SER A N 1
ATOM 1799 C CA . SER A 1 220 ? 4.817 -2.089 -14.758 1.00 87.38 220 SER A CA 1
ATOM 1800 C C . SER A 1 220 ? 4.030 -2.863 -15.796 1.00 87.38 220 SER A C 1
ATOM 1802 O O . SER A 1 220 ? 3.223 -3.722 -15.456 1.00 87.38 220 SER A O 1
ATOM 1804 N N . GLU A 1 221 ? 4.305 -2.581 -17.064 1.00 85.81 221 GLU A N 1
ATOM 1805 C CA . GLU A 1 221 ? 3.796 -3.360 -18.195 1.00 85.81 221 GLU A CA 1
ATOM 1806 C C . GLU A 1 221 ? 4.831 -4.383 -18.687 1.00 85.81 221 GLU A C 1
ATOM 1808 O O . GLU A 1 221 ? 4.518 -5.216 -19.533 1.00 85.81 221 GLU A O 1
ATOM 1813 N N . ASP A 1 222 ? 6.056 -4.360 -18.141 1.00 86.69 222 ASP A N 1
ATOM 1814 C CA . ASP A 1 222 ? 7.097 -5.332 -18.472 1.00 86.69 222 ASP A CA 1
ATOM 1815 C C . ASP A 1 222 ? 6.739 -6.711 -17.880 1.00 86.69 222 ASP A C 1
ATOM 1817 O O . ASP A 1 222 ? 6.720 -6.877 -16.649 1.00 86.69 222 ASP A O 1
ATOM 1821 N N . PRO A 1 223 ? 6.515 -7.742 -18.722 1.00 88.00 223 PRO A N 1
ATOM 1822 C CA . PRO A 1 223 ? 6.185 -9.084 -18.256 1.00 88.00 223 PRO A CA 1
ATOM 1823 C C . PRO A 1 223 ? 7.238 -9.681 -17.318 1.00 88.00 223 PRO A C 1
ATOM 1825 O O . PRO A 1 223 ? 6.892 -10.498 -16.466 1.00 88.00 223 PRO A O 1
ATOM 1828 N N . ASN A 1 224 ? 8.509 -9.282 -17.437 1.00 88.25 224 ASN A N 1
ATOM 1829 C CA . ASN A 1 224 ? 9.578 -9.763 -16.563 1.00 88.25 224 ASN A CA 1
ATOM 1830 C C . ASN A 1 224 ? 9.441 -9.195 -15.149 1.00 88.25 224 ASN A C 1
ATOM 1832 O O . ASN A 1 224 ? 9.601 -9.935 -14.177 1.00 88.25 224 ASN A O 1
ATOM 1836 N N . VAL A 1 225 ? 9.099 -7.908 -15.026 1.00 87.62 225 VAL A N 1
ATOM 1837 C CA . VAL A 1 225 ? 8.837 -7.257 -13.733 1.00 87.62 225 VAL A CA 1
ATOM 1838 C C . VAL A 1 225 ? 7.620 -7.900 -13.072 1.00 87.62 225 VAL A C 1
ATOM 1840 O O . VAL A 1 225 ? 7.691 -8.327 -11.919 1.00 87.62 225 VAL A O 1
ATOM 1843 N N . LEU A 1 226 ? 6.526 -8.058 -13.820 1.00 88.56 226 LEU A N 1
ATOM 1844 C CA . LEU A 1 226 ? 5.318 -8.714 -13.319 1.00 88.56 226 LEU A CA 1
ATOM 1845 C C . LEU A 1 226 ? 5.592 -10.165 -12.907 1.00 88.56 226 LEU A C 1
ATOM 1847 O O . LEU A 1 226 ? 5.198 -10.586 -11.821 1.00 88.56 226 LEU A O 1
ATOM 1851 N N . SER A 1 227 ? 6.301 -10.935 -13.737 1.00 88.38 227 SER A N 1
ATOM 1852 C CA . SER A 1 227 ? 6.665 -12.319 -13.421 1.00 88.38 227 SER A CA 1
ATOM 1853 C C . SER A 1 227 ? 7.543 -12.412 -12.176 1.00 88.38 227 SER A C 1
ATOM 1855 O O . SER A 1 227 ? 7.370 -13.341 -11.389 1.00 88.38 227 SER A O 1
ATOM 1857 N N . TYR A 1 228 ? 8.466 -11.470 -11.980 1.00 87.69 228 TYR A N 1
ATOM 1858 C CA . TYR A 1 228 ? 9.316 -11.423 -10.797 1.00 87.69 228 TYR A CA 1
ATOM 1859 C C . TYR A 1 228 ? 8.482 -11.295 -9.514 1.00 87.69 228 TYR A C 1
ATOM 1861 O O . TYR A 1 228 ? 8.592 -12.141 -8.626 1.00 87.69 228 TYR A O 1
ATOM 1869 N N . TYR A 1 229 ? 7.583 -10.311 -9.435 1.00 88.88 229 TYR A N 1
ATOM 1870 C CA . TYR A 1 229 ? 6.758 -10.121 -8.237 1.00 88.88 229 TYR A CA 1
ATOM 1871 C C . TYR A 1 229 ? 5.668 -11.187 -8.077 1.00 88.88 229 TYR A C 1
ATOM 1873 O O . TYR A 1 229 ? 5.343 -11.567 -6.953 1.00 88.88 229 TYR A O 1
ATOM 1881 N N . ARG A 1 230 ? 5.141 -11.744 -9.174 1.00 88.25 230 ARG A N 1
ATOM 1882 C CA . ARG A 1 230 ? 4.240 -12.908 -9.113 1.00 88.25 230 ARG A CA 1
ATOM 1883 C C . ARG A 1 230 ? 4.930 -14.138 -8.536 1.00 88.25 230 ARG A C 1
ATOM 1885 O O . ARG A 1 230 ? 4.266 -14.912 -7.855 1.00 88.25 230 ARG A O 1
ATOM 1892 N N . ASN A 1 231 ? 6.228 -14.311 -8.789 1.00 86.50 231 ASN A N 1
ATOM 1893 C CA . ASN A 1 231 ? 6.997 -15.384 -8.169 1.00 86.50 231 ASN A CA 1
ATOM 1894 C C . ASN A 1 231 ? 7.170 -15.147 -6.669 1.00 86.50 231 ASN A C 1
ATOM 1896 O O . ASN A 1 231 ? 7.139 -16.126 -5.937 1.00 86.50 231 ASN A O 1
ATOM 1900 N N . LEU A 1 232 ? 7.314 -13.895 -6.213 1.00 83.44 232 LEU A N 1
ATOM 1901 C CA . LEU A 1 232 ? 7.394 -13.540 -4.787 1.00 83.44 232 LEU A CA 1
ATOM 1902 C C . LEU A 1 232 ? 6.050 -13.662 -4.049 1.00 83.44 232 LEU A C 1
ATOM 1904 O O . LEU A 1 232 ? 6.030 -13.934 -2.849 1.00 83.44 232 LEU A O 1
ATOM 1908 N N . HIS A 1 233 ? 4.927 -13.484 -4.749 1.00 86.38 233 HIS A N 1
ATOM 1909 C CA . HIS A 1 233 ? 3.584 -13.567 -4.171 1.00 86.38 233 HIS A CA 1
ATOM 1910 C C . HIS A 1 233 ? 3.374 -14.880 -3.401 1.00 86.38 233 HIS A C 1
ATOM 1912 O O . HIS A 1 233 ? 3.453 -15.968 -3.971 1.00 86.38 233 HIS A O 1
ATOM 1918 N N . GLY A 1 234 ? 3.061 -14.780 -2.108 1.00 80.12 234 GLY A N 1
ATOM 1919 C CA . GLY A 1 234 ? 2.805 -15.933 -1.248 1.00 80.12 234 GLY A CA 1
ATOM 1920 C C . GLY A 1 234 ? 4.034 -16.772 -0.883 1.00 80.12 234 GLY A C 1
ATOM 1921 O O . GLY A 1 234 ? 3.852 -17.788 -0.215 1.00 80.12 234 GLY A O 1
ATOM 1922 N N . GLN A 1 235 ? 5.259 -16.375 -1.267 1.00 81.62 235 GLN A N 1
ATOM 1923 C CA . GLN A 1 235 ? 6.480 -17.065 -0.813 1.00 81.62 235 GLN A CA 1
ATOM 1924 C C . GLN A 1 235 ? 6.663 -16.966 0.701 1.00 81.62 235 GLN A C 1
ATOM 1926 O O . GLN A 1 235 ? 7.146 -17.911 1.313 1.00 81.62 235 GLN A O 1
ATOM 1931 N N . PHE A 1 236 ? 6.232 -15.853 1.295 1.00 78.44 236 PHE A N 1
ATOM 1932 C CA . PHE A 1 236 ? 6.263 -15.624 2.735 1.00 78.44 236 PHE A CA 1
ATOM 1933 C C . PHE A 1 236 ? 4.863 -15.299 3.245 1.00 78.44 236 PHE A C 1
ATOM 1935 O O . PHE A 1 236 ? 4.023 -14.742 2.525 1.00 78.44 236 PHE A O 1
ATOM 1942 N N . ARG A 1 237 ? 4.599 -15.622 4.515 1.00 77.25 237 ARG A N 1
ATOM 1943 C CA . ARG A 1 237 ? 3.352 -15.211 5.164 1.00 77.25 237 ARG A CA 1
ATOM 1944 C C . ARG A 1 237 ? 3.231 -13.688 5.102 1.00 77.25 237 ARG A C 1
ATOM 1946 O O . ARG A 1 237 ? 4.166 -12.972 5.427 1.00 77.25 237 ARG A O 1
ATOM 1953 N N . GLY A 1 238 ? 2.060 -13.215 4.685 1.00 79.94 238 GLY A N 1
ATOM 1954 C CA . GLY A 1 238 ? 1.777 -11.788 4.608 1.00 79.94 238 GLY A CA 1
ATOM 1955 C C . GLY A 1 238 ? 2.333 -11.091 3.373 1.00 79.94 238 GLY A C 1
ATOM 1956 O O . GLY A 1 238 ? 2.092 -9.900 3.240 1.00 79.94 238 GLY A O 1
ATOM 1957 N N . MET A 1 239 ? 3.023 -11.797 2.467 1.00 87.06 239 MET A N 1
ATOM 1958 C CA . MET A 1 239 ? 3.543 -11.215 1.231 1.00 87.06 239 MET A CA 1
ATOM 1959 C C . MET A 1 239 ? 2.579 -11.389 0.063 1.00 87.06 239 MET A C 1
ATOM 1961 O O . MET A 1 239 ? 2.337 -12.503 -0.406 1.00 87.06 239 MET A O 1
ATOM 1965 N N . ASN A 1 240 ? 2.102 -10.267 -0.456 1.00 88.81 240 ASN A N 1
ATOM 1966 C CA . ASN A 1 240 ? 1.237 -10.201 -1.616 1.00 88.81 240 ASN A CA 1
ATOM 1967 C C . ASN A 1 240 ? 1.769 -9.267 -2.686 1.00 88.81 240 ASN A C 1
ATOM 1969 O O . ASN A 1 240 ? 2.635 -8.426 -2.468 1.00 88.81 240 ASN A O 1
ATOM 1973 N N . MET A 1 241 ? 1.178 -9.439 -3.858 1.00 91.00 241 MET A N 1
ATOM 1974 C CA . MET A 1 241 ? 1.437 -8.670 -5.057 1.00 91.00 241 MET A CA 1
ATOM 1975 C C . MET A 1 241 ? 0.093 -8.284 -5.656 1.00 91.00 241 MET A C 1
ATOM 1977 O O . MET A 1 241 ? -0.828 -9.108 -5.689 1.00 91.00 241 MET A O 1
ATOM 1981 N N . ARG A 1 242 ? 0.015 -7.032 -6.080 1.00 91.31 242 ARG A N 1
ATOM 1982 C CA . ARG A 1 242 ? -1.091 -6.391 -6.771 1.00 91.31 242 ARG A CA 1
ATOM 1983 C C . ARG A 1 242 ? -0.552 -5.687 -7.997 1.00 91.31 242 ARG A C 1
ATOM 1985 O O . ARG A 1 242 ? 0.582 -5.204 -7.996 1.00 91.31 242 ARG A O 1
ATOM 1992 N N . GLU A 1 243 ? -1.372 -5.633 -9.027 1.00 91.69 243 GLU A N 1
ATOM 1993 C CA . GLU A 1 243 ? -1.091 -4.842 -10.220 1.00 91.69 243 GLU A CA 1
ATOM 1994 C C . GLU A 1 243 ? -1.784 -3.478 -10.096 1.00 91.69 243 GLU A C 1
ATOM 1996 O O . GLU A 1 243 ? -2.597 -3.246 -9.189 1.00 91.69 243 GLU A O 1
ATOM 2001 N N . LYS A 1 244 ? -1.446 -2.548 -10.993 1.00 90.00 244 LYS A N 1
ATOM 2002 C CA . LYS A 1 244 ? -2.129 -1.252 -11.067 1.00 90.00 244 LYS A CA 1
ATOM 2003 C C . LYS A 1 244 ? -3.641 -1.428 -11.249 1.00 90.00 244 LYS A C 1
ATOM 2005 O O . LYS A 1 244 ? -4.102 -2.388 -11.871 1.00 90.00 244 LYS A O 1
ATOM 2010 N N . TYR A 1 245 ? -4.410 -0.471 -10.729 1.00 90.69 245 TYR A N 1
ATOM 2011 C CA . TYR A 1 245 ? -5.873 -0.538 -10.651 1.00 90.69 245 TYR A CA 1
ATOM 2012 C C . TYR A 1 245 ? -6.553 -0.939 -11.966 1.00 90.69 245 TYR A C 1
ATOM 2014 O O . TYR A 1 245 ? -7.414 -1.814 -11.953 1.00 90.69 245 TYR A O 1
ATOM 2022 N N . LEU A 1 246 ? -6.178 -0.323 -13.092 1.00 88.75 246 LEU A N 1
ATOM 2023 C CA . LEU A 1 246 ? -6.821 -0.601 -14.380 1.00 88.75 246 LEU A CA 1
ATOM 2024 C C . LEU A 1 246 ? -6.631 -2.060 -14.814 1.00 88.75 246 LEU A C 1
ATOM 2026 O O . LEU A 1 246 ? -7.593 -2.696 -15.229 1.00 88.75 246 LEU A O 1
ATOM 2030 N N . CYS A 1 247 ? -5.433 -2.618 -14.622 1.00 87.62 247 CYS A N 1
ATOM 2031 C CA . CYS A 1 247 ? -5.158 -4.018 -14.940 1.00 87.62 247 CYS A CA 1
ATOM 2032 C C . CYS A 1 247 ? -6.010 -4.969 -14.089 1.00 87.62 247 CYS A C 1
ATOM 2034 O O . CYS A 1 247 ? -6.616 -5.899 -14.622 1.00 87.62 247 CYS A O 1
ATOM 2036 N N . GLU A 1 248 ? -6.115 -4.719 -12.780 1.00 88.19 248 GLU A N 1
ATOM 2037 C CA . GLU A 1 248 ? -6.954 -5.552 -11.910 1.00 88.19 248 GLU A CA 1
ATOM 2038 C C . GLU A 1 248 ? -8.447 -5.374 -12.187 1.00 88.19 248 GLU A C 1
ATOM 2040 O O . GLU A 1 248 ? -9.211 -6.336 -12.110 1.00 88.19 248 GLU A O 1
ATOM 2045 N N . LYS A 1 249 ? -8.882 -4.155 -12.511 1.00 89.12 249 LYS A N 1
ATOM 2046 C CA . LYS A 1 249 ? -10.272 -3.877 -12.864 1.00 89.12 249 LYS A CA 1
ATOM 2047 C C . LYS A 1 249 ? -10.676 -4.667 -14.104 1.00 89.12 249 LYS A C 1
ATOM 2049 O O . LYS A 1 249 ? -11.688 -5.365 -14.056 1.00 89.12 249 LYS A O 1
ATOM 2054 N N . ASP A 1 250 ? -9.878 -4.596 -15.165 1.00 87.69 250 ASP A N 1
ATOM 2055 C CA . ASP A 1 250 ? -10.136 -5.318 -16.412 1.00 87.69 250 ASP A CA 1
ATOM 2056 C C . ASP A 1 250 ? -10.167 -6.835 -16.174 1.00 87.69 250 ASP A C 1
ATOM 2058 O O . ASP A 1 250 ? -11.012 -7.550 -16.718 1.00 87.69 250 ASP A O 1
ATOM 2062 N N . GLU A 1 251 ? -9.284 -7.344 -15.309 1.00 84.19 251 GLU A N 1
ATOM 2063 C CA . GLU A 1 251 ? -9.279 -8.753 -14.926 1.00 84.19 251 GLU A CA 1
ATOM 2064 C C . GLU A 1 251 ? -10.557 -9.160 -14.179 1.00 84.19 251 GLU A C 1
ATOM 2066 O O . GLU A 1 251 ? -11.186 -10.157 -14.549 1.00 84.19 251 GLU A O 1
ATOM 2071 N N . VAL A 1 252 ? -10.966 -8.389 -13.168 1.00 83.06 252 VAL A N 1
ATOM 2072 C CA . VAL A 1 252 ? -12.194 -8.640 -12.399 1.00 83.06 252 VAL A CA 1
ATOM 2073 C C . VAL A 1 252 ? -13.413 -8.593 -13.318 1.00 83.06 252 VAL A C 1
ATOM 2075 O O . VAL A 1 252 ? -14.229 -9.517 -13.312 1.00 83.06 252 VAL A O 1
ATOM 2078 N N . GLU A 1 253 ? -13.530 -7.564 -14.153 1.00 85.50 253 GLU A N 1
ATOM 2079 C CA . GLU A 1 253 ? -14.654 -7.426 -15.079 1.00 85.50 253 GLU A CA 1
ATOM 2080 C C . GLU A 1 253 ? -14.693 -8.582 -16.086 1.00 85.50 253 GLU A C 1
ATOM 2082 O O . GLU A 1 253 ? -15.766 -9.127 -16.352 1.00 85.50 253 GLU A O 1
ATOM 2087 N N . ARG A 1 254 ? -13.540 -9.049 -16.574 1.00 84.94 254 ARG A N 1
ATOM 2088 C CA . ARG A 1 254 ? -13.460 -10.224 -17.451 1.00 84.94 254 ARG A CA 1
ATOM 2089 C C . ARG A 1 254 ? -13.903 -11.509 -16.745 1.00 84.94 254 ARG A C 1
ATOM 2091 O O . ARG A 1 254 ? -14.717 -12.245 -17.299 1.00 84.94 254 ARG A O 1
ATOM 2098 N N . ILE A 1 255 ? -13.406 -11.785 -15.535 1.00 82.12 255 ILE A N 1
ATOM 2099 C CA . ILE A 1 255 ? -13.735 -13.008 -14.774 1.00 82.12 255 ILE A CA 1
ATOM 2100 C C . ILE A 1 255 ? -15.233 -13.073 -14.461 1.00 82.12 255 ILE A C 1
ATOM 2102 O O . ILE A 1 255 ? -15.859 -14.123 -14.602 1.00 82.12 255 ILE A O 1
ATOM 2106 N N . PHE A 1 256 ? -15.827 -11.945 -14.071 1.00 78.19 256 PHE A N 1
ATOM 2107 C CA . PHE A 1 256 ? -17.240 -11.875 -13.702 1.00 78.19 256 PHE A CA 1
ATOM 2108 C C . PHE A 1 256 ? -18.159 -11.493 -14.872 1.00 78.19 256 PHE A C 1
ATOM 2110 O O . PHE A 1 256 ? -19.340 -11.219 -14.651 1.00 78.19 256 PHE A O 1
ATOM 2117 N N . SER A 1 257 ? -17.652 -11.503 -16.113 1.00 79.94 257 SER A N 1
ATOM 2118 C CA . SER A 1 257 ? -18.415 -11.164 -17.327 1.00 79.94 257 SER A CA 1
ATOM 2119 C C . SER A 1 257 ? -19.154 -9.820 -17.219 1.00 79.94 257 SER A C 1
ATOM 2121 O O . SER A 1 257 ? -20.316 -9.705 -17.600 1.00 79.94 257 SER A O 1
ATOM 2123 N N . GLY A 1 258 ? -18.510 -8.819 -16.620 1.00 73.38 258 GLY A N 1
ATOM 2124 C CA . GLY A 1 258 ? -19.052 -7.477 -16.400 1.00 73.38 258 GLY A CA 1
ATOM 2125 C C . GLY A 1 258 ? -20.087 -7.364 -15.276 1.00 73.38 258 GLY A C 1
ATOM 2126 O O . GLY A 1 258 ? -20.475 -6.255 -14.924 1.00 73.38 258 GLY A O 1
ATOM 2127 N N . ASN A 1 259 ? -20.507 -8.468 -14.648 1.00 73.38 259 ASN A N 1
ATOM 2128 C CA . ASN A 1 259 ? -21.513 -8.445 -13.573 1.00 73.38 259 ASN A CA 1
ATOM 2129 C C . ASN A 1 259 ? -20.982 -7.883 -12.249 1.00 73.38 259 ASN A C 1
ATOM 2131 O O . ASN A 1 259 ? -21.721 -7.770 -11.269 1.00 73.38 259 ASN A O 1
ATOM 2135 N N . ARG A 1 260 ? -19.687 -7.577 -12.193 1.00 78.75 260 ARG A N 1
ATOM 2136 C CA . ARG A 1 260 ? -19.026 -7.060 -11.010 1.00 78.75 260 ARG A CA 1
ATOM 2137 C C . ARG A 1 260 ? -17.962 -6.051 -11.411 1.00 78.75 260 ARG A C 1
ATOM 2139 O O . ARG A 1 260 ? -17.004 -6.410 -12.085 1.00 78.75 260 ARG A O 1
ATOM 2146 N N . SER A 1 261 ? -18.122 -4.821 -10.941 1.00 83.06 261 SER A N 1
ATOM 2147 C CA . SER A 1 261 ? -17.124 -3.761 -11.069 1.00 83.06 261 SER A CA 1
ATOM 2148 C C . SER A 1 261 ? -16.172 -3.764 -9.874 1.00 83.06 261 SER A C 1
ATOM 2150 O O . SER A 1 261 ? -16.587 -4.025 -8.740 1.00 83.06 261 SER A O 1
ATOM 2152 N N . LEU A 1 262 ? -14.909 -3.426 -10.122 1.00 88.88 262 LEU A N 1
ATOM 2153 C CA . LEU A 1 262 ? -13.926 -3.105 -9.089 1.00 88.88 262 LEU A CA 1
ATOM 2154 C C . LEU A 1 262 ? -13.812 -1.579 -8.988 1.00 88.88 262 LEU A C 1
ATOM 2156 O O . LEU A 1 262 ? -13.482 -0.932 -9.979 1.00 88.88 262 LEU A O 1
ATOM 2160 N N . SER A 1 263 ? -14.100 -1.000 -7.821 1.00 91.44 263 SER A N 1
ATOM 2161 C CA . SER A 1 263 ? -13.829 0.420 -7.556 1.00 91.44 263 SER A CA 1
ATOM 2162 C C . SER A 1 263 ? -12.375 0.625 -7.117 1.00 91.44 263 SER A C 1
ATOM 2164 O O . SER A 1 263 ? -11.712 -0.316 -6.672 1.00 91.44 263 SER A O 1
ATOM 2166 N N . LYS A 1 264 ? -11.870 1.864 -7.202 1.00 91.88 264 LYS A N 1
ATOM 2167 C CA . LYS A 1 264 ? -10.546 2.215 -6.657 1.00 91.88 264 LYS A CA 1
ATOM 2168 C C . LYS A 1 264 ? -10.473 1.964 -5.148 1.00 91.88 264 LYS A C 1
ATOM 2170 O O . LYS A 1 264 ? -9.474 1.434 -4.674 1.00 91.88 264 LYS A O 1
ATOM 2175 N N . GLY A 1 265 ? -11.554 2.247 -4.417 1.00 92.62 265 GLY A N 1
ATOM 2176 C CA . GLY A 1 265 ? -11.673 1.900 -3.003 1.00 92.62 265 GLY A CA 1
ATOM 2177 C C . GLY A 1 265 ? -11.577 0.393 -2.750 1.00 92.62 265 GLY A C 1
ATOM 2178 O O . GLY A 1 265 ? -10.804 -0.030 -1.897 1.00 92.62 265 GLY A O 1
ATOM 2179 N N . ASP A 1 266 ? -12.295 -0.439 -3.511 1.00 92.06 266 ASP A N 1
ATOM 2180 C CA . ASP A 1 266 ? -12.200 -1.902 -3.390 1.00 92.06 266 ASP A CA 1
ATOM 2181 C C . ASP A 1 266 ? -10.779 -2.411 -3.674 1.00 92.06 266 ASP A C 1
ATOM 2183 O O . ASP A 1 266 ? -10.282 -3.308 -2.992 1.00 92.06 266 ASP A O 1
ATOM 2187 N N . TRP A 1 267 ? -10.114 -1.841 -4.677 1.00 93.06 267 TRP A N 1
ATOM 2188 C CA . TRP A 1 267 ? -8.724 -2.156 -4.995 1.00 93.06 267 TRP A CA 1
ATOM 2189 C C . TRP A 1 267 ? -7.771 -1.760 -3.855 1.00 93.06 267 TRP A C 1
ATOM 2191 O O . TRP A 1 267 ? -6.931 -2.566 -3.455 1.00 93.06 267 TRP A O 1
ATOM 2201 N N . LEU A 1 268 ? -7.965 -0.592 -3.238 1.00 93.50 268 LEU A N 1
ATOM 2202 C CA . LEU A 1 268 ? -7.195 -0.157 -2.070 1.00 93.50 268 LEU A CA 1
ATOM 2203 C C . LEU A 1 268 ? -7.401 -1.080 -0.858 1.00 93.50 268 LEU A C 1
ATOM 2205 O O . LEU A 1 268 ? -6.441 -1.464 -0.189 1.00 93.50 268 LEU A O 1
ATOM 2209 N N . VAL A 1 269 ? -8.639 -1.518 -0.616 1.00 92.75 269 VAL A N 1
ATOM 2210 C CA . VAL A 1 269 ? -8.947 -2.520 0.414 1.00 92.75 269 VAL A CA 1
ATOM 2211 C C . VAL A 1 269 ? -8.163 -3.808 0.158 1.00 92.75 269 VAL A C 1
ATOM 2213 O O . VAL A 1 269 ? -7.590 -4.376 1.085 1.00 92.75 269 VAL A O 1
ATOM 2216 N N . LYS A 1 270 ? -8.094 -4.274 -1.095 1.00 91.38 270 LYS A N 1
ATOM 2217 C CA . LYS A 1 270 ? -7.324 -5.474 -1.462 1.00 91.38 270 LYS A CA 1
ATOM 2218 C C . LYS A 1 270 ? -5.819 -5.300 -1.272 1.00 91.38 270 LYS A C 1
ATOM 2220 O O . LYS A 1 270 ? -5.150 -6.301 -0.995 1.00 91.38 270 LYS A O 1
ATOM 2225 N N . ILE A 1 271 ? -5.295 -4.086 -1.449 1.00 93.12 271 ILE A N 1
ATOM 2226 C CA . ILE A 1 271 ? -3.894 -3.752 -1.169 1.00 93.12 271 ILE A CA 1
ATOM 2227 C C . ILE A 1 271 ? -3.618 -3.865 0.326 1.00 93.12 271 ILE A C 1
ATOM 2229 O O . ILE A 1 271 ? -2.665 -4.527 0.709 1.00 93.12 271 ILE A O 1
ATOM 2233 N N . LEU A 1 272 ? -4.454 -3.271 1.174 1.00 92.94 272 LEU A N 1
ATOM 2234 C CA . LEU A 1 272 ? -4.193 -3.231 2.614 1.00 92.94 272 LEU A CA 1
ATOM 2235 C C . LEU A 1 272 ? -4.497 -4.557 3.300 1.00 92.94 272 LEU A C 1
ATOM 2237 O O . LEU A 1 272 ? -3.673 -5.111 4.026 1.00 92.94 272 LEU A O 1
ATOM 2241 N N . LEU A 1 273 ? -5.684 -5.094 3.035 1.00 91.38 273 LEU A N 1
ATOM 2242 C CA . LEU A 1 273 ? -6.181 -6.267 3.733 1.00 91.38 273 LEU A CA 1
ATOM 2243 C C . LEU A 1 273 ? -5.713 -7.577 3.114 1.00 91.38 273 LEU A C 1
ATOM 2245 O O . LEU A 1 273 ? -5.798 -8.610 3.770 1.00 91.38 273 LEU A O 1
ATOM 2249 N N . GLY A 1 274 ? -5.211 -7.574 1.877 1.00 87.06 274 GLY A N 1
ATOM 2250 C CA . GLY A 1 274 ? -4.793 -8.807 1.216 1.00 87.06 274 GLY A CA 1
ATOM 2251 C C . GLY A 1 274 ? -3.751 -9.565 2.038 1.00 87.06 274 GLY A C 1
ATOM 2252 O O . GLY A 1 274 ? -3.833 -10.791 2.159 1.00 87.06 274 GLY A O 1
ATOM 2253 N N . GLY A 1 275 ? -2.747 -8.850 2.563 1.00 84.00 275 GLY A N 1
ATOM 2254 C CA . GLY A 1 275 ? -1.624 -9.442 3.302 1.00 84.00 275 GLY A CA 1
ATOM 2255 C C . GLY A 1 275 ? -2.030 -10.031 4.653 1.00 84.00 275 GLY A C 1
ATOM 2256 O O . GLY A 1 275 ? -1.441 -11.010 5.105 1.00 84.00 275 GLY A O 1
ATOM 2257 N N . ILE A 1 276 ? -3.083 -9.496 5.269 1.00 86.25 276 ILE A N 1
ATOM 2258 C CA . ILE A 1 276 ? -3.548 -9.923 6.595 1.00 86.25 276 ILE A CA 1
ATOM 2259 C C . ILE A 1 276 ? -4.735 -10.892 6.520 1.00 86.25 276 ILE A C 1
ATOM 2261 O O . ILE A 1 276 ? -4.864 -11.791 7.350 1.00 86.25 276 ILE A O 1
ATOM 2265 N N . ASN A 1 277 ? -5.574 -10.770 5.488 1.00 86.06 277 ASN A N 1
ATOM 2266 C CA . ASN A 1 277 ? -6.787 -11.547 5.297 1.00 86.06 277 ASN A CA 1
ATOM 2267 C C . ASN A 1 277 ? -6.789 -12.231 3.924 1.00 86.06 277 ASN A C 1
ATOM 2269 O O . ASN A 1 277 ? -7.111 -11.653 2.881 1.00 86.06 277 ASN A O 1
ATOM 2273 N N . ARG A 1 278 ? -6.499 -13.535 3.947 1.00 78.44 278 ARG A N 1
ATOM 2274 C CA . ARG A 1 278 ? -6.461 -14.380 2.749 1.00 78.44 278 ARG A CA 1
ATOM 2275 C C . ARG A 1 278 ? -7.778 -14.389 1.975 1.00 78.44 278 ARG A C 1
ATOM 2277 O O . ARG A 1 278 ? -7.736 -14.452 0.753 1.00 78.44 278 ARG A O 1
ATOM 2284 N N . HIS A 1 279 ? -8.932 -14.299 2.638 1.00 80.00 279 HIS A N 1
ATOM 2285 C CA . HIS A 1 279 ? -10.214 -14.285 1.930 1.00 80.00 279 HIS A CA 1
ATOM 2286 C C . HIS A 1 279 ? -10.326 -13.073 1.016 1.00 80.00 279 HIS A C 1
ATOM 2288 O O . HIS A 1 279 ? -10.775 -13.222 -0.112 1.00 80.00 279 HIS A O 1
ATOM 2294 N N . ILE A 1 280 ? -9.839 -11.911 1.455 1.00 81.06 280 ILE A N 1
ATOM 2295 C CA . ILE A 1 280 ? -9.828 -10.690 0.644 1.00 81.06 280 ILE A CA 1
ATOM 2296 C C . ILE A 1 280 ? -8.830 -10.813 -0.509 1.00 81.06 280 ILE A C 1
ATOM 2298 O O . ILE A 1 280 ? -9.085 -10.307 -1.600 1.00 81.06 280 ILE A O 1
ATOM 2302 N N . ASN A 1 281 ? -7.744 -11.564 -0.303 1.00 71.50 281 ASN A N 1
ATOM 2303 C CA . ASN A 1 281 ? -6.767 -11.846 -1.347 1.00 71.50 281 ASN A CA 1
ATOM 2304 C C . ASN A 1 281 ? -7.307 -12.737 -2.479 1.00 71.50 281 ASN A C 1
ATOM 2306 O O . ASN A 1 281 ? -6.960 -12.530 -3.638 1.00 71.50 281 ASN A O 1
ATOM 2310 N N . PHE A 1 282 ? -8.162 -13.709 -2.149 1.00 65.75 282 PHE A N 1
ATOM 2311 C CA . PHE A 1 282 ? -8.677 -14.718 -3.086 1.00 65.75 282 PHE A CA 1
ATOM 2312 C C . PHE A 1 282 ? -9.981 -14.340 -3.784 1.00 65.75 282 PHE A C 1
ATOM 2314 O O . PHE A 1 282 ? -10.526 -15.145 -4.537 1.00 65.75 282 PHE A O 1
ATOM 2321 N N . ILE A 1 283 ? -10.485 -13.130 -3.570 1.00 56.09 283 ILE A N 1
ATOM 2322 C CA . ILE A 1 283 ? -11.732 -12.667 -4.181 1.00 56.09 283 ILE A CA 1
ATOM 2323 C C . ILE A 1 283 ? -11.686 -12.663 -5.734 1.00 56.09 283 ILE A C 1
ATOM 2325 O O . ILE A 1 283 ? -12.750 -12.622 -6.359 1.00 56.09 283 ILE A O 1
ATOM 2329 N N . ASP A 1 284 ? -10.493 -12.817 -6.330 1.00 50.72 284 ASP A N 1
ATOM 2330 C CA . ASP A 1 284 ? -10.252 -12.944 -7.778 1.00 50.72 284 ASP A CA 1
ATOM 2331 C C . ASP A 1 284 ? -9.742 -14.335 -8.219 1.00 50.72 284 ASP A C 1
ATOM 2333 O O . ASP A 1 284 ? -9.419 -14.531 -9.388 1.00 50.72 284 ASP A O 1
ATOM 2337 N N . ALA A 1 285 ? -9.623 -15.316 -7.316 1.00 39.91 285 ALA A N 1
ATOM 2338 C CA . ALA A 1 285 ? -8.966 -16.594 -7.600 1.00 39.91 285 ALA A CA 1
ATOM 2339 C C . ALA A 1 285 ? -9.847 -17.560 -8.418 1.00 39.91 285 ALA A C 1
ATOM 2341 O O . ALA A 1 285 ? -10.302 -18.592 -7.928 1.00 39.91 285 ALA A O 1
ATOM 2342 N N . VAL A 1 286 ? -10.042 -17.245 -9.698 1.00 42.28 286 VAL A N 1
ATOM 2343 C CA . VAL A 1 286 ? -10.289 -18.229 -10.760 1.00 42.28 286 VAL A CA 1
ATOM 2344 C C . VAL A 1 286 ? -8.932 -18.493 -11.445 1.00 42.28 286 VAL A C 1
ATOM 2346 O O . VAL A 1 286 ? -8.164 -17.550 -11.638 1.00 42.28 286 VAL A O 1
ATOM 2349 N N . PRO A 1 287 ? -8.555 -19.751 -11.750 1.00 37.62 287 PRO A N 1
ATOM 2350 C CA . PRO A 1 287 ? -7.206 -20.105 -12.197 1.00 37.62 287 PRO A CA 1
ATOM 2351 C C . PRO A 1 287 ? -6.710 -19.295 -13.406 1.00 37.62 287 PRO A C 1
ATOM 2353 O O . PRO A 1 287 ? -7.380 -19.166 -14.431 1.00 37.62 287 PRO A O 1
ATOM 2356 N N . ARG A 1 288 ? -5.484 -18.782 -13.254 1.00 45.31 288 ARG A N 1
ATOM 2357 C CA . ARG A 1 288 ? -4.770 -17.878 -14.162 1.00 45.31 288 ARG A CA 1
ATOM 2358 C C . ARG A 1 288 ? -4.626 -18.455 -15.575 1.00 45.31 288 ARG A C 1
ATOM 2360 O O . ARG A 1 288 ? -3.848 -19.379 -15.789 1.00 45.31 288 ARG A O 1
ATOM 2367 N N . THR A 1 289 ? -5.267 -17.814 -16.550 1.00 36.41 289 THR A N 1
ATOM 2368 C CA . THR A 1 289 ? -4.775 -17.723 -17.936 1.00 36.41 289 THR A CA 1
ATOM 2369 C C . THR A 1 289 ? -4.985 -16.286 -18.429 1.00 36.41 289 THR A C 1
ATOM 2371 O O . THR A 1 289 ? -6.036 -15.905 -18.943 1.00 36.41 289 THR A O 1
ATOM 2374 N N . CYS A 1 290 ? -3.989 -15.430 -18.203 1.00 38.62 290 CYS A N 1
ATOM 2375 C CA . CYS A 1 290 ? -3.918 -14.112 -18.832 1.00 38.62 290 CYS A CA 1
ATOM 2376 C C . CYS A 1 290 ? -2.911 -14.187 -19.975 1.00 38.62 290 CYS A C 1
ATOM 2378 O O . CYS A 1 290 ? -1.709 -14.057 -19.769 1.00 38.62 290 CYS A O 1
ATOM 2380 N N . SER A 1 291 ? -3.409 -14.424 -21.185 1.00 36.41 291 SER A N 1
ATOM 2381 C CA . SER A 1 291 ? -2.746 -14.000 -22.412 1.00 36.41 291 SER A CA 1
ATOM 2382 C C . SER A 1 291 ? -3.172 -12.560 -22.670 1.00 36.41 291 SER A C 1
ATOM 2384 O O . SER A 1 291 ? -4.281 -12.325 -23.149 1.00 36.41 291 SER A O 1
ATOM 2386 N N . CYS A 1 292 ? -2.322 -11.600 -22.312 1.00 34.97 292 CYS A N 1
ATOM 2387 C CA . CYS A 1 292 ? -2.459 -10.239 -22.813 1.00 34.97 292 CYS A CA 1
ATOM 2388 C C . CYS A 1 292 ? -2.299 -10.316 -24.336 1.00 34.97 292 CYS A C 1
ATOM 2390 O O . CYS A 1 292 ? -1.220 -10.640 -24.836 1.00 34.97 292 CYS A O 1
ATOM 2392 N N . VAL A 1 293 ? -3.395 -10.125 -25.069 1.00 32.88 293 VAL A N 1
ATOM 2393 C CA . VAL A 1 293 ? -3.355 -10.006 -26.525 1.00 32.88 293 VAL A CA 1
ATOM 2394 C C . VAL A 1 293 ? -2.737 -8.649 -26.820 1.00 32.88 293 VAL A C 1
ATOM 2396 O O . VAL A 1 293 ? -3.323 -7.618 -26.511 1.00 32.88 293 VAL A O 1
ATOM 2399 N N . ILE A 1 294 ? -1.529 -8.680 -27.373 1.00 35.41 294 ILE A N 1
ATOM 2400 C CA . ILE A 1 294 ? -0.896 -7.535 -28.020 1.00 35.41 294 ILE A CA 1
ATOM 2401 C C . ILE A 1 294 ? -1.813 -7.154 -29.189 1.00 35.41 294 ILE A C 1
ATOM 2403 O O . ILE A 1 294 ? -1.955 -7.941 -30.128 1.00 35.41 294 ILE A O 1
ATOM 2407 N N . SER A 1 295 ? -2.480 -6.005 -29.089 1.00 33.44 295 SER A N 1
ATOM 2408 C CA . SER A 1 295 ? -3.150 -5.341 -30.213 1.00 33.44 295 SER A CA 1
ATOM 2409 C C . SER A 1 295 ? -2.212 -4.335 -30.853 1.00 33.44 295 SER A C 1
ATOM 2411 O O . SER A 1 295 ? -1.670 -3.516 -30.075 1.00 33.44 295 SER A O 1
#

Radius of gyration: 20.38 Å; chains: 1; bounding box: 63×44×66 Å